Protein AF-0000000073043091 (afdb_homodimer)

Nearest PDB structures (foldseek):
  3mm0-assembly3_I-2  TM=9.260E-01  e=3.223E-11  Gallus gallus
  3mm0-assembly4_N-3  TM=9.251E-01  e=5.157E-11  Gallus gallus
  3mm0-assembly1_C  TM=9.187E-01  e=7.831E-11  Gallus gallus
  2c1s-assembly1_A  TM=8.981E-01  e=7.793E-10  Gallus gallus
  1nqn-assembly1_B-2  TM=8.995E-01  e=5.407E-10  Gallus gallus

Secondary structure (DSSP, 8-state):
-HHHHHHGGG-EEEE-TTS-EEEEEE-TTT-EEEEEEEESS-SSTT----EEEEEEEEEE-SSTTS-EEEEEEEEGGGTEEEEEEEEEEEETTEEEEEEEEEEEPPPSSGGGGGGSEEEEEEEEEEPP-/-TTHHHHGGG-EEEE-TTS-EEEEEE-TTT-EEEEEEEESS-SSTT----EEEEEEEEEE-SSTTS-EEEEEEEEGGGTEEEEEEEEEEEETTEEEEEEEEEEEPPPSSGGGGGGSEEEEEEEEEE---

Foldseek 3Di:
DVLLVPLQVVAAWKAWPQGKIWGWGADSPPQKIKTWIWDCADPDNVPRDIFIWIKIWGWAPPPSQKIKIKIKTDRPPQQKIKIKIWIWDQDPNWIKTKIKMKMAHDDPDPVCRVPGIDIDIIMIGHDDD/DVLLVVLQVVAAWKAWPQGKIWGWGADSPPQKIKTWIWDCADPDNVPRDIFIWIKIWGWAPPPSQKIKIKIKTDRPVQQKIKIKIWIWDQDPNWIKTKIKMKMAHDDPDPVCRVPGIDIDIIMIGHDDD

pLDDT: mean 90.05, std 14.4, range [38.28, 98.94]

InterPro domains:
  IPR005468 Avidin/streptavidin [PF01382] (8-126)
  IPR005468 Avidin/streptavidin [PS51326] (6-129)
  IPR005469 Avidin [PR00709] (10-24)
  IPR005469 Avidin [PR00709] (31-39)
  IPR005469 Avidin [PR00709] (80-90)
  IPR005469 Avidin [PR00709] (97-108)
  IPR005469 Avidin [PR00709] (114-129)
  IPR036896 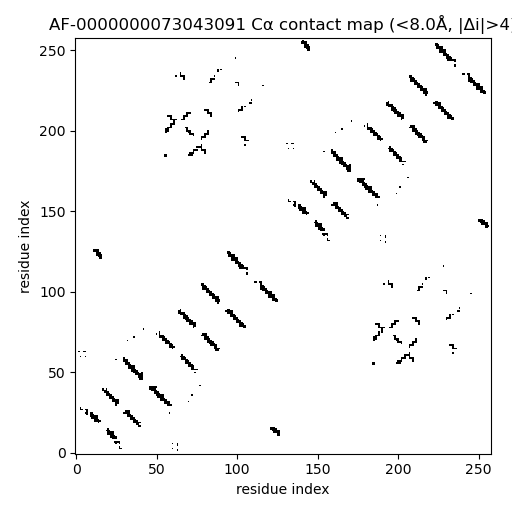Avidin-like superfamily [G3DSA:2.40.128.30] (3-129)
  IPR036896 Avidin-like superfamily [SSF50876] (8-127)
  IPR051764 Avidin/Streptavidin-related [PTHR34399] (8-128)

Radius of gyration: 17.64 Å; Cα contacts (8 Å, |Δi|>4): 718; chains: 2; bounding box: 32×46×49 Å

Organism: Oncorhynchus kisutch (NCBI:txid8019)

Sequence (258 aa):
MAEVTKIAHLSGEWKNELGSIMTLKFEPTNSALSGTYKSLVGEHPHDTKELNEPLVGFYNIKEPQMPTIAFCISWGNIGSCSAFTGQYFNENNQEVIKTTWILRSSEPSLGQDWEGTRVGTDIFLRVAKMAEVTKIAHLSGEWKNELGSIMTLKFEPTNSALSGTYKSLVGEHPHDTKELNEPLVGFYNIKEPQMPTIAFCISWGNIGSCSAFTGQYFNENNQEVIKTTWILRSSEPSLGQDWEGTRVGTDIFLRVAK

Structure (mmCIF, N/CA/C/O backbone):
data_AF-0000000073043091-model_v1
#
loop_
_entity.id
_entity.type
_entity.pdbx_description
1 polymer Avidin-like
#
loop_
_atom_site.group_PDB
_atom_site.id
_atom_site.type_symbol
_atom_site.label_atom_id
_atom_site.label_alt_id
_atom_site.label_comp_id
_atom_site.label_asym_id
_atom_site.label_entity_id
_atom_site.label_seq_id
_atom_site.pdbx_PDB_ins_code
_atom_site.Cartn_x
_atom_site.Cartn_y
_atom_site.Cartn_z
_atom_site.occupancy
_atom_site.B_iso_or_equiv
_atom_site.auth_seq_id
_atom_site.auth_comp_id
_atom_site.auth_asym_id
_atom_site.auth_atom_id
_atom_site.pdbx_PDB_model_num
ATOM 1 N N . MET A 1 1 ? 13.602 22.5 2.961 1 39.34 1 MET A N 1
ATOM 2 C CA . MET A 1 1 ? 14.492 21.953 3.979 1 39.34 1 MET A CA 1
ATOM 3 C C . MET A 1 1 ? 13.805 21.906 5.336 1 39.34 1 MET A C 1
ATOM 5 O O . MET A 1 1 ? 13.867 20.891 6.027 1 39.34 1 MET A O 1
ATOM 9 N N . ALA A 1 2 ? 13.305 23 5.676 1 45.31 2 ALA A N 1
ATOM 10 C CA . ALA A 1 2 ? 12.758 23.219 7.016 1 45.31 2 ALA A CA 1
ATOM 11 C C . ALA A 1 2 ? 11.539 22.328 7.258 1 45.31 2 ALA A C 1
ATOM 13 O O . ALA A 1 2 ? 11.336 21.828 8.367 1 45.31 2 ALA A O 1
ATOM 14 N N . GLU A 1 3 ? 10.656 22.156 6.25 1 47.59 3 GLU A N 1
ATOM 15 C CA . GLU A 1 3 ? 9.336 21.547 6.332 1 47.59 3 GLU A CA 1
ATOM 16 C C . GLU A 1 3 ? 9.438 20.031 6.473 1 47.59 3 GLU A C 1
ATOM 18 O O . GLU A 1 3 ? 8.625 19.406 7.152 1 47.59 3 GLU A O 1
ATOM 23 N N . VAL A 1 4 ? 10.508 19.438 5.789 1 50.06 4 VAL A N 1
ATOM 24 C CA . VAL A 1 4 ? 10.867 18.031 5.941 1 50.06 4 VAL A CA 1
ATOM 25 C C . VAL A 1 4 ? 11.211 17.734 7.402 1 50.06 4 VAL A C 1
ATOM 27 O O . VAL A 1 4 ? 10.953 16.641 7.898 1 50.06 4 VAL A O 1
ATOM 30 N N . THR A 1 5 ? 11.828 18.797 8.039 1 54.66 5 THR A N 1
ATOM 31 C CA . THR A 1 5 ? 12.266 18.672 9.422 1 54.66 5 THR A CA 1
ATOM 32 C C . THR A 1 5 ? 11.086 18.406 10.344 1 54.66 5 THR A C 1
ATOM 34 O O . THR A 1 5 ? 11.195 17.641 11.305 1 54.66 5 THR A O 1
ATOM 37 N N . LYS A 1 6 ? 9.852 18.828 9.828 1 74.62 6 LYS A N 1
ATOM 38 C CA . LYS A 1 6 ? 8.781 18.812 10.812 1 74.62 6 LYS A CA 1
ATOM 39 C C . LYS A 1 6 ? 8.008 17.5 10.766 1 74.62 6 LYS A C 1
ATOM 41 O O . LYS A 1 6 ? 7.477 17.047 11.781 1 74.62 6 LYS A O 1
ATOM 46 N N . ILE A 1 7 ? 8.289 16.625 9.742 1 87 7 ILE A N 1
ATOM 47 C CA . ILE A 1 7 ? 7.473 15.422 9.633 1 87 7 ILE A CA 1
ATOM 48 C C . ILE A 1 7 ? 8 14.352 10.586 1 87 7 ILE A C 1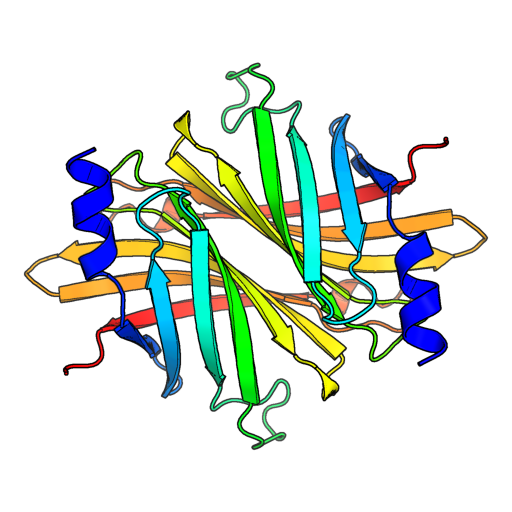
ATOM 50 O O . ILE A 1 7 ? 7.266 13.445 10.984 1 87 7 ILE A O 1
ATOM 54 N N . ALA A 1 8 ? 9.227 14.508 11 1 87.25 8 ALA A N 1
ATOM 55 C CA . ALA A 1 8 ? 9.883 13.516 11.859 1 87.25 8 ALA A CA 1
ATOM 56 C C . ALA A 1 8 ? 9.172 13.406 13.203 1 87.25 8 ALA A C 1
ATOM 58 O O . ALA A 1 8 ? 9.281 12.375 13.883 1 87.25 8 ALA A O 1
ATOM 59 N N . HIS A 1 9 ? 8.453 14.453 13.555 1 89.12 9 HIS A N 1
ATOM 60 C CA . HIS A 1 9 ? 7.742 14.43 14.828 1 89.12 9 HIS A CA 1
ATOM 61 C C . HIS A 1 9 ? 6.621 13.398 14.82 1 89.12 9 HIS A C 1
ATOM 63 O O . HIS A 1 9 ? 6.121 13.008 15.875 1 89.12 9 HIS A O 1
ATOM 69 N N . LEU A 1 10 ? 6.281 12.891 13.672 1 93.88 10 LEU A N 1
ATOM 70 C CA . LEU A 1 10 ? 5.207 11.906 13.57 1 93.88 10 LEU A CA 1
ATOM 71 C C . LEU A 1 10 ? 5.734 10.5 13.828 1 93.88 10 LEU A C 1
ATOM 73 O O . LEU A 1 10 ? 4.953 9.57 14.023 1 93.88 10 LEU A O 1
ATOM 77 N N . SER A 1 11 ? 7.031 10.367 13.859 1 96.69 11 SER A N 1
ATOM 78 C CA . SER A 1 11 ? 7.609 9.07 14.195 1 96.69 11 SER A CA 1
ATOM 79 C C . SER A 1 11 ? 7.223 8.633 15.602 1 96.69 11 SER A C 1
ATOM 81 O O . SER A 1 11 ? 7.035 9.477 16.484 1 96.69 11 SER A O 1
ATOM 83 N N . GLY A 1 12 ? 7.082 7.32 15.766 1 97 12 GLY A N 1
ATOM 84 C CA . GLY A 1 12 ? 6.676 6.77 17.047 1 97 12 GLY A CA 1
ATOM 85 C C . GLY A 1 12 ? 5.598 5.715 16.922 1 97 12 GLY A C 1
ATOM 86 O O . GLY A 1 12 ? 5.398 5.137 15.852 1 97 12 GLY A O 1
ATOM 87 N N . GLU A 1 13 ? 4.977 5.426 18.047 1 97.88 13 GLU A N 1
ATOM 88 C CA . GLU A 1 13 ? 4.004 4.336 18.109 1 97.88 13 GLU A CA 1
ATOM 89 C C . GLU A 1 13 ? 2.58 4.855 17.938 1 97.88 13 GLU A C 1
ATOM 91 O O . GLU A 1 13 ? 2.219 5.879 18.531 1 97.88 13 GLU A O 1
ATOM 96 N N . TRP A 1 14 ? 1.855 4.168 17.188 1 98.12 14 TRP A N 1
ATOM 97 C CA . TRP A 1 14 ? 0.45 4.434 16.906 1 98.12 14 TRP A CA 1
ATOM 98 C C . TRP A 1 14 ? -0.396 3.184 17.109 1 98.12 14 TRP A C 1
ATOM 100 O O . TRP A 1 14 ? -0.059 2.107 16.609 1 98.12 14 TRP A O 1
ATOM 110 N N . LYS A 1 15 ? -1.518 3.309 17.797 1 97.19 15 LYS A N 1
ATOM 111 C CA . LYS A 1 15 ? -2.377 2.18 18.141 1 97.19 15 LYS A CA 1
ATOM 112 C C . LYS A 1 15 ? -3.766 2.34 17.531 1 97.19 15 LYS A C 1
ATOM 114 O O . LYS A 1 15 ? -4.344 3.428 17.562 1 97.19 15 LYS A O 1
ATOM 119 N N . ASN A 1 16 ? -4.258 1.199 16.953 1 96.94 16 ASN A N 1
ATOM 120 C CA . ASN A 1 16 ? -5.602 1.292 16.391 1 96.94 16 ASN A CA 1
ATOM 121 C C . ASN A 1 16 ? -6.641 0.691 17.328 1 96.94 16 ASN A C 1
ATOM 123 O O . ASN A 1 16 ? -6.312 0.268 18.438 1 96.94 16 ASN A O 1
ATOM 127 N N . GLU A 1 17 ? -7.867 0.696 16.969 1 95.44 17 GLU A N 1
ATOM 128 C CA . GLU A 1 17 ? -9.016 0.293 17.766 1 95.44 17 GLU A CA 1
ATOM 129 C C . GLU A 1 17 ? -8.977 -1.202 18.078 1 95.44 17 GLU A C 1
ATOM 131 O O . GLU A 1 17 ? -9.641 -1.67 19 1 95.44 17 GLU A O 1
ATOM 136 N N . LEU A 1 18 ? -8.234 -1.977 17.312 1 92.69 18 LEU A N 1
ATOM 137 C CA . LEU A 1 18 ? -8.141 -3.418 17.516 1 92.69 18 LEU A CA 1
ATOM 138 C C . LEU A 1 18 ? -6.973 -3.768 18.422 1 92.69 18 LEU A C 1
ATOM 140 O O . LEU A 1 18 ? -6.758 -4.941 18.734 1 92.69 18 LEU A O 1
ATOM 144 N N . GLY A 1 19 ? -6.164 -2.742 18.719 1 93.12 19 GLY A N 1
ATOM 145 C CA . GLY A 1 19 ? -5.043 -2.941 19.625 1 93.12 19 GLY A CA 1
ATOM 146 C C . GLY A 1 19 ? -3.729 -3.184 18.906 1 93.12 19 GLY A C 1
ATOM 147 O O . GLY A 1 19 ? -2.693 -3.391 19.547 1 93.12 19 GLY A O 1
ATOM 148 N N . SER A 1 20 ? -3.758 -3.205 17.578 1 95.19 20 SER A N 1
ATOM 149 C CA . SER A 1 20 ? -2.527 -3.318 16.797 1 95.19 20 SER A CA 1
ATOM 150 C C . SER A 1 20 ? -1.672 -2.062 16.938 1 95.19 20 SER A C 1
ATOM 152 O O . SER A 1 20 ? -2.199 -0.955 17.062 1 95.19 20 SER A O 1
ATOM 154 N N . ILE A 1 21 ? -0.353 -2.244 16.938 1 96.31 21 ILE A N 1
ATOM 155 C CA . ILE A 1 21 ? 0.579 -1.135 17.109 1 96.31 21 ILE A CA 1
ATOM 156 C C . ILE A 1 21 ? 1.519 -1.053 15.914 1 96.31 21 ILE A C 1
ATOM 158 O O . ILE A 1 21 ? 2.166 -2.041 15.555 1 96.31 21 ILE A O 1
ATOM 162 N N . MET A 1 22 ? 1.531 0.085 15.305 1 97.38 22 MET A N 1
ATOM 163 C CA . MET A 1 22 ? 2.602 0.322 14.336 1 97.38 22 MET A CA 1
ATOM 164 C C . MET A 1 22 ? 3.621 1.313 14.891 1 97.38 22 MET A C 1
ATOM 166 O O . MET A 1 22 ? 3.252 2.281 15.562 1 97.38 22 MET A O 1
ATOM 170 N N . THR A 1 23 ? 4.824 1.011 14.742 1 98.06 23 THR A N 1
ATOM 171 C CA . THR A 1 23 ? 5.941 1.917 14.992 1 98.06 23 THR A CA 1
ATOM 172 C C . THR A 1 23 ? 6.457 2.506 13.68 1 98.06 23 THR A C 1
ATOM 174 O O . THR A 1 23 ? 6.973 1.779 12.828 1 98.06 23 THR A O 1
ATOM 177 N N . LEU A 1 24 ? 6.336 3.85 13.57 1 98.06 24 LEU A N 1
ATOM 178 C CA . LEU A 1 24 ? 6.68 4.508 12.312 1 98.06 24 LEU A CA 1
ATOM 179 C C . LEU A 1 24 ? 7.965 5.312 12.461 1 98.06 24 LEU A C 1
ATOM 181 O O . LEU A 1 24 ? 8.188 5.957 13.492 1 98.06 24 LEU A O 1
ATOM 185 N N . LYS A 1 25 ? 8.766 5.27 11.461 1 97.75 25 LYS A N 1
ATOM 186 C CA . LYS A 1 25 ? 9.93 6.129 11.273 1 97.75 25 LYS A CA 1
ATOM 187 C C . LYS A 1 25 ? 9.852 6.895 9.961 1 97.75 25 LYS A C 1
ATOM 189 O O . LYS A 1 25 ? 9.859 6.293 8.883 1 97.75 25 LYS A O 1
ATOM 194 N N . PHE A 1 26 ? 9.758 8.22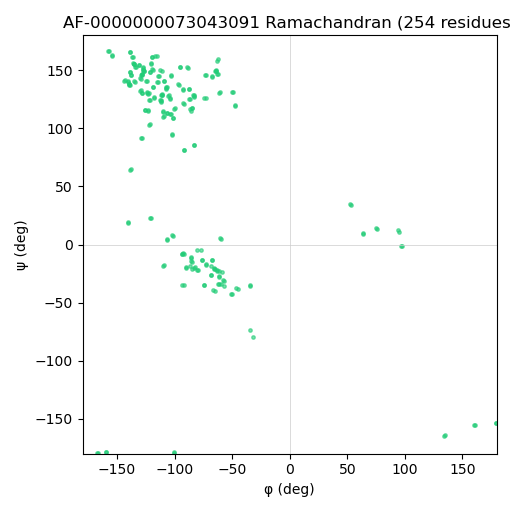7 10.062 1 96.75 26 PHE A N 1
ATOM 195 C CA . PHE A 1 26 ? 9.742 9.117 8.906 1 96.75 26 PHE A CA 1
ATOM 196 C C . PHE A 1 26 ? 11.156 9.586 8.57 1 96.75 26 PHE A C 1
ATOM 198 O O . PHE A 1 26 ? 11.805 10.242 9.391 1 96.75 26 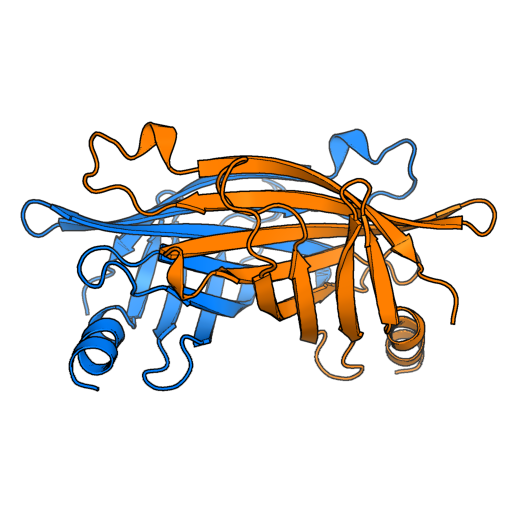PHE A O 1
ATOM 205 N N . GLU A 1 27 ? 11.523 9.242 7.32 1 93.5 27 GLU A N 1
ATOM 206 C CA . GLU A 1 27 ? 12.852 9.695 6.906 1 93.5 27 GLU A CA 1
ATOM 207 C C . GLU A 1 27 ? 12.812 11.141 6.414 1 93.5 27 GLU A C 1
ATOM 209 O O . GLU A 1 27 ? 12.047 11.469 5.508 1 93.5 27 GLU A O 1
ATOM 214 N N . PRO A 1 28 ? 13.633 11.969 6.922 1 87.38 28 PRO A N 1
ATOM 215 C CA . PRO A 1 28 ? 13.531 13.398 6.621 1 87.38 28 PRO A CA 1
ATOM 216 C C . PRO A 1 28 ? 13.977 13.734 5.199 1 87.38 28 PRO A C 1
ATOM 218 O O . PRO A 1 28 ? 13.594 14.781 4.656 1 87.38 28 PRO A O 1
ATOM 221 N N . THR A 1 29 ? 14.719 12.883 4.453 1 85.88 29 THR A N 1
ATOM 222 C CA . THR A 1 29 ? 15.383 13.328 3.232 1 85.88 29 THR A CA 1
ATOM 223 C C . THR A 1 29 ? 14.719 12.719 2.002 1 85.88 29 THR A C 1
ATOM 225 O O . THR A 1 29 ? 14.883 13.227 0.888 1 85.88 29 THR A O 1
ATOM 228 N N . ASN A 1 30 ? 13.938 11.664 2.039 1 88.62 30 ASN A N 1
ATOM 229 C CA . ASN A 1 30 ? 13.5 11.016 0.808 1 88.62 30 ASN A CA 1
ATOM 230 C C . ASN A 1 30 ? 12.039 10.57 0.898 1 88.62 30 ASN A C 1
ATOM 232 O O . ASN A 1 30 ? 11.617 9.68 0.165 1 88.62 30 ASN A O 1
ATOM 236 N N . SER A 1 31 ? 11.211 11.062 1.795 1 93.94 31 SER A N 1
ATOM 237 C CA . SER A 1 31 ? 9.789 10.797 1.976 1 93.94 31 SER A CA 1
ATOM 238 C C . SER A 1 31 ? 9.539 9.336 2.342 1 93.94 31 SER A C 1
ATOM 240 O O . SER A 1 31 ? 8.406 8.859 2.273 1 93.94 31 SER A O 1
ATOM 242 N N . ALA A 1 32 ? 10.617 8.633 2.625 1 97 32 ALA A N 1
ATOM 243 C CA . ALA A 1 32 ? 10.484 7.211 2.949 1 97 32 ALA A CA 1
ATOM 244 C C . ALA A 1 32 ? 9.883 7.02 4.34 1 97 32 ALA A C 1
ATOM 246 O O . ALA A 1 32 ? 10.102 7.848 5.234 1 97 32 ALA A O 1
ATOM 247 N N . LEU A 1 33 ? 9.133 6 4.43 1 98 33 LEU A N 1
ATOM 248 C CA . LEU A 1 33 ? 8.516 5.555 5.676 1 98 33 LEU A CA 1
ATOM 249 C C . LEU A 1 33 ? 8.891 4.105 5.977 1 98 33 LEU A C 1
ATOM 251 O O . LEU A 1 33 ? 8.852 3.252 5.086 1 98 33 LEU A O 1
ATOM 255 N N . SER A 1 34 ? 9.328 3.826 7.172 1 98.25 34 SER A N 1
ATOM 256 C CA . SER A 1 34 ? 9.641 2.469 7.602 1 98.25 34 SER A CA 1
ATOM 257 C C . SER A 1 34 ? 9.164 2.219 9.031 1 98.25 34 SER A C 1
ATOM 259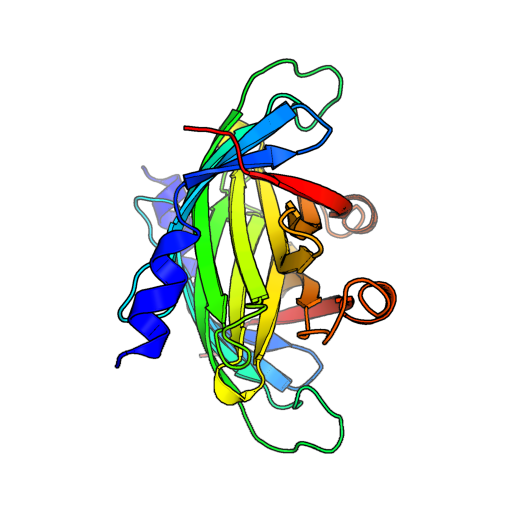 O O . SER A 1 34 ? 8.734 3.148 9.719 1 98.25 34 SER A O 1
ATOM 261 N N . GLY A 1 35 ? 9.133 0.912 9.43 1 98.44 35 GLY A N 1
ATOM 262 C CA . GLY A 1 35 ? 8.758 0.562 10.789 1 98.44 35 GLY A CA 1
ATOM 263 C C . GLY A 1 35 ? 8.312 -0.879 10.938 1 98.44 35 GLY A C 1
ATOM 264 O O . GLY A 1 35 ? 8.789 -1.759 10.219 1 98.44 35 GLY A O 1
ATOM 265 N N . THR A 1 36 ? 7.496 -1.06 11.984 1 98.19 36 THR A N 1
ATOM 266 C CA . THR A 1 36 ? 6.957 -2.387 12.266 1 98.19 36 THR A CA 1
ATOM 267 C C . THR A 1 36 ? 5.461 -2.311 12.555 1 98.19 36 THR A C 1
ATOM 269 O O . THR A 1 36 ? 4.949 -1.26 12.945 1 98.19 36 THR A O 1
ATOM 272 N N . TYR A 1 37 ? 4.836 -3.352 12.281 1 97.31 37 TYR A N 1
ATOM 273 C CA . TYR A 1 37 ? 3.418 -3.518 12.578 1 97.31 37 TYR A CA 1
ATOM 274 C C . TYR A 1 37 ? 3.176 -4.77 13.406 1 97.31 37 TYR A C 1
ATOM 276 O O . TYR A 1 37 ? 3.43 -5.887 12.953 1 97.31 37 TYR A O 1
ATOM 284 N N . LYS A 1 38 ? 2.721 -4.57 14.586 1 95.12 38 LYS A N 1
ATOM 285 C CA . LYS A 1 38 ? 2.312 -5.656 15.469 1 95.12 38 LYS A CA 1
ATOM 286 C C . LYS A 1 38 ? 0.793 -5.809 15.484 1 95.12 38 LYS A C 1
ATOM 288 O O . LYS A 1 38 ? 0.082 -4.945 16 1 95.12 38 LYS A O 1
ATOM 293 N N . SER A 1 39 ? 0.34 -6.891 14.875 1 92.12 39 SER A N 1
ATOM 294 C CA . SER A 1 39 ? -1.095 -7.152 14.828 1 92.12 39 SER A CA 1
ATOM 295 C C . SER A 1 39 ? -1.538 -8.031 15.984 1 92.12 39 SER A C 1
ATOM 297 O O . SER A 1 39 ? -0.879 -9.023 16.312 1 92.12 39 SER A O 1
ATOM 299 N N . LEU A 1 40 ? -2.588 -7.664 16.641 1 82.44 40 LEU A N 1
ATOM 300 C CA . LEU A 1 40 ? -3.189 -8.508 17.672 1 82.44 40 LEU A CA 1
ATOM 301 C C . LEU A 1 40 ? -4.242 -9.43 17.062 1 82.44 40 LEU A C 1
ATOM 303 O O . LEU A 1 40 ? -4.707 -10.359 17.719 1 82.44 40 LEU A O 1
ATOM 307 N N . VAL A 1 41 ? -4.723 -9.07 15.875 1 67.19 41 VAL A N 1
ATOM 308 C CA . VAL A 1 41 ? -5.754 -9.898 15.258 1 67.19 41 VAL A CA 1
ATOM 309 C C . VAL A 1 41 ? -5.156 -10.68 14.094 1 67.19 41 VAL A C 1
ATOM 311 O O . VAL A 1 41 ? -4.293 -10.172 13.367 1 67.19 41 VAL A O 1
ATOM 314 N N . GLY A 1 42 ? -5.07 -11.961 14.203 1 58.78 42 GLY A N 1
ATOM 315 C CA . GLY A 1 42 ? -4.613 -12.789 13.094 1 58.78 42 GLY A CA 1
ATOM 316 C C . GLY A 1 42 ? -5.523 -12.719 11.883 1 58.78 42 GLY A C 1
ATOM 317 O O . GLY A 1 42 ? -6.57 -12.062 11.922 1 58.78 42 GLY A O 1
ATOM 318 N N . GLU A 1 43 ? -5.039 -13.062 10.57 1 54.19 43 GLU A N 1
ATOM 319 C CA . GLU A 1 43 ? -5.848 -13.086 9.359 1 54.19 43 GLU A CA 1
ATOM 320 C C . GLU A 1 43 ? -7.188 -13.781 9.594 1 54.19 43 GLU A C 1
ATOM 322 O O . GLU A 1 43 ? -8.195 -13.406 9 1 54.19 43 GLU A O 1
ATOM 327 N N . HIS A 1 44 ? -7.125 -14.82 10.375 1 52.78 44 HIS A N 1
ATOM 328 C CA . HIS A 1 44 ? -8.344 -15.516 10.773 1 52.78 44 HIS A CA 1
ATOM 329 C C . HIS A 1 44 ? -8.633 -15.328 12.258 1 52.78 44 HIS A C 1
ATOM 331 O O . HIS A 1 44 ? -7.707 -15.234 13.07 1 52.78 44 HIS A O 1
ATOM 337 N N . PRO A 1 45 ? -9.883 -14.906 12.469 1 50.44 45 PRO A N 1
ATOM 338 C CA . PRO A 1 45 ? -10.305 -14.711 13.859 1 50.44 45 PRO A CA 1
ATOM 339 C C . PRO A 1 45 ? -9.672 -15.727 14.812 1 50.44 45 PRO A C 1
ATOM 341 O O . PRO A 1 45 ? -9.469 -15.422 15.992 1 50.44 45 PRO A O 1
ATOM 344 N N . HIS A 1 46 ? -9.531 -16.844 14.32 1 49.75 46 HIS A N 1
ATOM 345 C CA . HIS A 1 46 ? -9.094 -17.875 15.25 1 49.75 46 HIS A CA 1
ATOM 346 C C . HIS A 1 46 ? -7.578 -17.906 15.375 1 49.75 46 HIS A C 1
ATOM 348 O O . HIS A 1 46 ? -7.027 -18.609 16.219 1 49.75 46 HIS A O 1
ATOM 354 N N . ASP A 1 47 ? -6.953 -17.344 14.445 1 51.62 47 ASP A N 1
ATOM 355 C CA . ASP A 1 47 ? -5.496 -17.391 14.516 1 51.62 47 ASP A CA 1
ATOM 356 C C . ASP A 1 47 ? -4.953 -16.281 15.414 1 51.62 47 ASP A C 1
ATOM 358 O O . ASP A 1 47 ? -5.195 -15.102 15.156 1 51.62 47 ASP A O 1
ATOM 362 N N . THR A 1 48 ? -4.875 -16.516 16.766 1 52.12 48 THR A N 1
ATOM 363 C CA . THR A 1 48 ? -4.398 -15.695 17.875 1 52.12 48 THR A CA 1
ATOM 364 C C . THR A 1 48 ? -2.932 -15.32 17.688 1 52.12 48 THR A C 1
ATOM 366 O O . THR A 1 48 ? -2.277 -14.844 18.609 1 52.12 48 THR A O 1
ATOM 369 N N . LYS A 1 49 ? -2.389 -15.695 16.562 1 59.69 49 LYS A N 1
ATOM 370 C CA . LYS A 1 49 ? -0.952 -15.461 16.672 1 59.69 49 LYS A CA 1
ATOM 371 C C . LYS A 1 49 ? -0.598 -14.023 16.312 1 59.69 49 LYS A C 1
ATOM 373 O O . LYS A 1 49 ? -1.054 -13.508 15.289 1 59.69 49 LYS A O 1
ATOM 378 N N . GLU A 1 50 ? -0.077 -13.359 17.281 1 70.44 50 GLU A N 1
ATOM 379 C CA . GLU A 1 50 ? 0.559 -12.055 17.125 1 70.44 50 GLU A CA 1
ATOM 380 C C . GLU A 1 50 ? 1.534 -12.055 15.945 1 70.44 50 GLU A C 1
ATOM 382 O O . GLU A 1 50 ? 2.324 -12.984 15.789 1 70.44 50 GLU A O 1
ATOM 387 N N . LEU A 1 51 ? 1.199 -11.188 15.047 1 87.69 51 LEU A N 1
ATOM 388 C CA . LEU A 1 51 ? 2.129 -11.008 13.938 1 87.69 51 LEU A CA 1
ATOM 389 C C . LEU A 1 51 ? 2.902 -9.703 14.078 1 87.69 51 LEU A C 1
ATOM 391 O O . LEU A 1 51 ? 2.336 -8.68 14.477 1 87.69 51 LEU A O 1
ATOM 395 N N . ASN A 1 52 ? 4.211 -9.773 13.984 1 93.94 52 ASN A N 1
ATOM 396 C CA . ASN A 1 52 ? 5.102 -8.617 13.977 1 93.94 52 ASN A CA 1
ATOM 397 C C . ASN A 1 52 ? 5.957 -8.57 12.719 1 93.94 52 ASN A C 1
ATOM 399 O O . ASN A 1 52 ? 6.863 -9.383 12.547 1 93.94 52 ASN A O 1
ATOM 403 N N . GLU A 1 53 ? 5.594 -7.723 11.797 1 96.69 53 GLU A N 1
ATOM 404 C CA . GLU A 1 53 ? 6.246 -7.676 10.492 1 96.69 53 GLU A CA 1
ATOM 405 C C . GLU A 1 53 ? 6.738 -6.266 10.172 1 96.69 53 GLU A C 1
ATOM 407 O O . GLU A 1 53 ? 6.191 -5.281 10.672 1 96.69 53 GLU A O 1
ATOM 412 N N . PRO A 1 54 ? 7.836 -6.156 9.398 1 97.62 54 PRO A N 1
ATOM 413 C CA . PRO A 1 54 ? 8.242 -4.824 8.945 1 97.62 54 PRO A CA 1
ATOM 414 C C . PRO A 1 54 ? 7.215 -4.176 8.023 1 97.62 54 PRO A C 1
ATOM 416 O O . PRO A 1 54 ? 6.441 -4.875 7.367 1 97.62 54 PRO A O 1
ATOM 419 N N . LEU A 1 55 ? 7.145 -2.842 8.07 1 98.5 55 LEU A N 1
ATOM 420 C CA . LEU A 1 55 ? 6.387 -2.084 7.078 1 98.5 55 LEU A CA 1
ATOM 421 C C . LEU A 1 55 ? 7.289 -1.095 6.344 1 98.5 55 LEU A C 1
ATOM 423 O O . LEU A 1 55 ? 8.305 -0.65 6.891 1 98.5 55 LEU A O 1
ATOM 427 N N . VAL A 1 56 ? 7.004 -0.796 5.07 1 98.75 56 VAL A N 1
ATOM 428 C CA . VAL A 1 56 ? 7.734 0.17 4.258 1 98.75 56 VAL A CA 1
ATOM 429 C C . VAL A 1 56 ? 6.754 0.993 3.426 1 98.75 56 VAL A C 1
ATOM 431 O O . VAL A 1 56 ? 5.676 0.513 3.072 1 98.75 56 VAL A O 1
ATOM 434 N N . GLY A 1 57 ? 7.129 2.223 3.182 1 98.75 57 GLY A N 1
ATOM 435 C CA . GLY A 1 57 ? 6.27 3.043 2.344 1 98.75 57 GLY A CA 1
ATOM 436 C C . GLY A 1 57 ? 6.793 4.453 2.15 1 98.75 57 GLY A C 1
ATOM 437 O O . GLY A 1 57 ? 8.008 4.668 2.09 1 98.75 57 GLY A O 1
ATOM 438 N N . PHE A 1 58 ? 5.809 5.316 1.899 1 98.69 58 PHE A N 1
ATOM 439 C CA . PHE A 1 58 ? 6.105 6.719 1.632 1 98.69 58 PHE A CA 1
ATOM 440 C C . PHE A 1 58 ? 5.141 7.629 2.383 1 98.69 58 PHE A C 1
ATOM 442 O O . PHE A 1 58 ? 4.051 7.203 2.771 1 98.69 58 PHE A O 1
ATOM 449 N N . TYR A 1 59 ? 5.617 8.836 2.609 1 97.88 59 TYR A N 1
ATOM 450 C CA . TYR A 1 59 ? 4.734 9.93 3.012 1 97.88 59 TYR A CA 1
ATOM 451 C C . TYR A 1 59 ? 4.785 11.07 2.002 1 97.88 59 TYR A C 1
ATOM 453 O O . TYR A 1 59 ? 5.656 11.102 1.133 1 97.88 59 TYR A O 1
ATOM 461 N N . ASN A 1 60 ? 3.787 11.898 2.055 1 96.88 60 ASN A N 1
ATOM 462 C CA . ASN A 1 60 ? 3.676 13.078 1.201 1 96.88 60 ASN A CA 1
ATOM 463 C C . ASN A 1 60 ? 3.408 14.344 2.018 1 96.88 60 ASN A C 1
ATOM 465 O O . ASN A 1 60 ? 2.5 14.367 2.852 1 96.88 60 ASN A O 1
ATOM 469 N N . ILE A 1 61 ? 4.227 15.438 1.741 1 95.31 61 ILE A N 1
ATOM 470 C CA . ILE A 1 61 ? 4.137 16.609 2.594 1 95.31 61 ILE A CA 1
ATOM 471 C C . ILE A 1 61 ? 3.756 17.828 1.751 1 95.31 61 ILE A C 1
ATOM 473 O O . ILE A 1 61 ? 4.129 18.953 2.076 1 95.31 61 ILE A O 1
ATOM 477 N N . LYS A 1 62 ? 3.131 17.578 0.608 1 93.62 62 LYS A N 1
ATOM 478 C CA . LYS A 1 62 ? 2.59 18.734 -0.099 1 93.62 62 LYS A CA 1
ATOM 479 C C . LYS A 1 62 ? 1.744 19.594 0.831 1 93.62 62 LYS A C 1
ATOM 481 O O . LYS A 1 62 ? 1.763 20.828 0.73 1 93.62 62 LYS A O 1
ATOM 486 N N . GLU A 1 63 ? 0.909 18.953 1.67 1 93.25 63 GLU A N 1
ATOM 487 C CA . GLU A 1 63 ? 0.265 19.578 2.818 1 93.25 63 GLU A CA 1
ATOM 488 C C . GLU A 1 63 ? 0.963 19.203 4.121 1 93.25 63 GLU A C 1
ATOM 490 O O . GLU A 1 63 ? 0.598 18.219 4.762 1 93.25 63 GLU A O 1
ATOM 495 N N . PRO A 1 64 ? 1.861 19.984 4.598 1 91.81 64 PRO A N 1
ATOM 496 C CA . PRO A 1 64 ? 2.762 19.578 5.684 1 91.81 64 PRO A CA 1
ATOM 497 C C . PRO A 1 64 ? 2.039 19.406 7.016 1 91.81 64 PRO A C 1
ATOM 499 O O . PRO A 1 64 ? 2.492 18.656 7.875 1 91.81 64 PRO A O 1
ATOM 502 N N . GLN A 1 65 ? 0.919 20.125 7.184 1 92 65 GLN A N 1
ATOM 503 C CA . GLN A 1 65 ? 0.203 20.031 8.453 1 92 65 GLN A CA 1
ATOM 504 C C . GLN A 1 65 ? -0.655 18.766 8.508 1 92 65 GLN A C 1
ATOM 506 O O . GLN A 1 65 ? -1.086 18.359 9.586 1 92 65 GLN A O 1
ATOM 511 N N . MET A 1 66 ? -0.986 18.234 7.34 1 94.94 66 MET A N 1
ATOM 512 C CA . MET A 1 66 ? -1.822 17.031 7.238 1 94.94 66 MET A CA 1
ATOM 513 C C . MET A 1 66 ? -1.288 16.094 6.172 1 94.94 66 MET A C 1
ATOM 515 O O . MET A 1 66 ? -1.958 15.836 5.168 1 94.94 66 MET A O 1
ATOM 519 N N . PRO A 1 67 ? -0.079 15.578 6.418 1 96.56 67 PRO A N 1
ATOM 520 C CA . PRO A 1 67 ? 0.55 14.719 5.41 1 96.56 67 PRO A CA 1
ATOM 521 C C . PRO A 1 67 ? -0.228 13.43 5.164 1 96.56 67 PRO A C 1
ATOM 523 O O . PRO A 1 67 ? -0.934 12.953 6.055 1 96.56 67 PRO A O 1
ATOM 526 N N . THR A 1 68 ? -0.157 12.922 3.941 1 98.06 68 THR A N 1
ATOM 527 C CA . THR A 1 68 ? -0.665 11.594 3.613 1 98.06 68 THR A CA 1
ATOM 528 C C . THR A 1 68 ? 0.453 10.555 3.676 1 98.06 68 THR A C 1
ATOM 530 O O . THR A 1 68 ? 1.629 10.891 3.523 1 98.06 68 THR A O 1
ATOM 533 N N . ILE A 1 69 ? 0.059 9.32 3.949 1 98.69 69 ILE A N 1
ATOM 534 C CA . ILE A 1 69 ? 1.028 8.234 4.035 1 98.69 69 ILE A CA 1
ATOM 535 C C . ILE A 1 69 ? 0.504 7.012 3.279 1 98.69 69 ILE A C 1
ATOM 537 O O . ILE A 1 69 ? -0.706 6.867 3.086 1 98.69 69 ILE A O 1
ATOM 541 N N . ALA A 1 70 ? 1.355 6.191 2.842 1 98.94 70 ALA A N 1
ATOM 542 C CA . ALA A 1 70 ? 1.091 4.848 2.34 1 98.94 70 ALA A CA 1
ATOM 543 C C . ALA A 1 70 ? 2.172 3.871 2.793 1 98.94 70 ALA A C 1
ATOM 545 O O . ALA A 1 70 ? 3.357 4.211 2.805 1 98.94 70 ALA A O 1
ATOM 546 N N . PHE A 1 71 ? 1.742 2.662 3.146 1 98.88 71 PHE A N 1
ATOM 547 C CA . PHE A 1 71 ? 2.725 1.646 3.502 1 98.88 71 PHE A CA 1
ATOM 548 C C . PHE A 1 71 ? 2.166 0.248 3.266 1 98.88 71 PHE A C 1
ATOM 550 O O . PHE A 1 71 ? 0.958 0.077 3.1 1 98.88 71 PHE A O 1
ATOM 557 N N . CYS A 1 72 ? 3.004 -0.711 3.195 1 98.62 72 CYS A N 1
ATOM 558 C CA . CYS A 1 72 ? 2.57 -2.086 2.967 1 98.62 72 CYS A CA 1
ATOM 559 C C . CYS A 1 72 ? 3.314 -3.053 3.879 1 98.62 72 CYS A C 1
ATOM 561 O O . CYS A 1 72 ? 4.332 -2.693 4.473 1 98.62 72 CYS A O 1
ATOM 563 N N . ILE A 1 73 ? 2.812 -4.164 4.039 1 98.06 73 ILE A N 1
ATOM 564 C CA . ILE A 1 73 ? 3.252 -5.242 4.918 1 98.06 73 ILE A CA 1
ATOM 565 C C . ILE A 1 73 ? 3.113 -6.582 4.195 1 98.06 73 ILE A C 1
ATOM 567 O O . ILE A 1 73 ? 2.125 -6.82 3.496 1 98.06 73 ILE A O 1
ATOM 571 N N . SER A 1 74 ? 4.125 -7.461 4.336 1 97.31 74 SER A N 1
ATOM 572 C CA . SER A 1 74 ? 3.986 -8.867 3.986 1 97.31 74 SER A CA 1
ATOM 573 C C . SER A 1 74 ? 3.834 -9.734 5.234 1 97.31 74 SER A C 1
ATOM 575 O O . SER A 1 74 ? 4.66 -9.664 6.148 1 97.31 74 SER A O 1
ATOM 577 N N . TRP A 1 75 ? 2.742 -10.492 5.172 1 94.94 75 TRP A N 1
ATOM 578 C CA . TRP A 1 75 ? 2.506 -11.398 6.293 1 94.94 75 TRP A CA 1
ATOM 579 C C . TRP A 1 75 ? 3.127 -12.766 6.027 1 94.94 75 TRP A C 1
ATOM 581 O O . TRP A 1 75 ? 2.469 -13.664 5.488 1 94.94 75 TRP A O 1
ATOM 591 N N . GLY A 1 76 ? 4.383 -12.914 6.246 1 84.94 76 GLY A N 1
ATOM 592 C CA . GLY A 1 76 ? 5.281 -14.008 5.914 1 84.94 76 GLY A CA 1
ATOM 593 C C . GLY A 1 76 ? 4.598 -15.359 5.918 1 84.94 76 GLY A C 1
ATOM 594 O O . GLY A 1 76 ? 4.031 -15.781 4.906 1 84.94 76 GLY A O 1
ATOM 595 N N . ASN A 1 77 ? 4.371 -15.977 6.914 1 86.25 77 ASN A N 1
ATOM 596 C CA . ASN A 1 77 ? 3.934 -17.375 6.973 1 86.25 77 ASN A CA 1
ATOM 597 C C . ASN A 1 77 ? 2.451 -17.5 6.637 1 86.25 77 ASN A C 1
ATOM 599 O O . ASN A 1 77 ? 1.956 -18.609 6.426 1 86.25 77 ASN A O 1
ATOM 603 N N . ILE A 1 78 ? 1.791 -16.406 6.457 1 88.94 78 ILE A N 1
ATOM 604 C CA . ILE A 1 78 ? 0.362 -16.422 6.168 1 88.94 78 ILE A CA 1
ATOM 605 C C . ILE A 1 78 ? 0.145 -16.438 4.656 1 88.94 78 ILE A C 1
ATOM 607 O O . ILE A 1 78 ? -0.838 -16.984 4.164 1 88.94 78 ILE A O 1
ATOM 611 N N . GLY A 1 79 ? 1.014 -15.758 3.926 1 93.06 79 GLY A N 1
ATOM 612 C CA . GLY A 1 79 ? 0.91 -15.773 2.475 1 93.06 79 GLY A CA 1
ATOM 613 C C . GLY A 1 79 ? 0.127 -14.602 1.921 1 93.06 79 GLY A C 1
ATOM 614 O O . GLY A 1 79 ? -0.265 -14.602 0.752 1 93.06 79 GLY A O 1
ATOM 615 N N . SER A 1 80 ? -0.161 -13.617 2.777 1 96.38 80 SER A N 1
ATOM 616 C CA . SER A 1 80 ? -0.93 -12.438 2.381 1 96.38 80 SER A CA 1
ATOM 617 C C . SER A 1 80 ? -0.091 -11.172 2.479 1 96.38 80 SER A C 1
ATOM 619 O O . SER A 1 80 ? 0.986 -11.18 3.078 1 96.38 80 SER A O 1
ATOM 621 N N . CYS A 1 81 ? -0.556 -10.148 1.821 1 97.81 81 CYS A N 1
ATOM 622 C CA . CYS A 1 81 ? 0.011 -8.805 1.918 1 97.81 81 CYS A CA 1
ATOM 623 C C . CYS A 1 81 ? -1.07 -7.777 2.227 1 97.81 81 CYS A C 1
ATOM 625 O O . CYS A 1 81 ? -2.215 -7.922 1.79 1 97.81 81 CYS A O 1
ATOM 627 N N . SER A 1 82 ? -0.697 -6.746 2.975 1 98.12 82 SER A N 1
ATOM 628 C CA . SER A 1 82 ? -1.568 -5.598 3.211 1 98.12 82 SER A CA 1
ATOM 629 C C . SER A 1 82 ? -0.938 -4.309 2.693 1 98.12 82 SER A C 1
ATOM 631 O O . SER A 1 82 ? 0.288 -4.18 2.666 1 98.12 82 SER A O 1
ATOM 633 N N . ALA A 1 83 ? -1.779 -3.432 2.324 1 98.88 83 ALA A N 1
ATOM 634 C CA . ALA A 1 83 ? -1.391 -2.068 1.974 1 98.88 83 ALA A CA 1
ATOM 635 C C . ALA A 1 83 ? -2.34 -1.05 2.598 1 98.88 83 ALA A C 1
ATOM 637 O O . ALA A 1 83 ? -3.551 -1.275 2.656 1 98.88 83 ALA A O 1
ATOM 638 N N . PHE A 1 84 ? -1.776 0.052 3.066 1 98.88 84 PHE A N 1
ATOM 639 C CA . PHE A 1 84 ? -2.51 1.114 3.744 1 98.88 84 PHE A CA 1
ATOM 640 C C . PHE A 1 84 ? -2.277 2.455 3.057 1 98.88 84 PHE A C 1
ATOM 642 O O . PHE A 1 84 ? -1.164 2.75 2.617 1 98.88 84 PHE A O 1
ATOM 649 N N . THR A 1 85 ? -3.293 3.211 2.969 1 98.94 85 THR A N 1
ATOM 650 C CA . THR A 1 85 ? -3.131 4.656 2.846 1 98.94 85 THR A CA 1
ATOM 651 C C . THR A 1 85 ? -3.818 5.379 4 1 98.94 85 THR A C 1
ATOM 653 O O . THR A 1 85 ? -4.711 4.82 4.645 1 98.94 85 THR A O 1
ATOM 656 N N . GLY A 1 86 ? -3.33 6.59 4.254 1 98.69 86 GLY A N 1
ATOM 657 C CA . GLY A 1 86 ? -3.949 7.363 5.316 1 98.69 86 GLY A CA 1
ATOM 658 C C . GLY A 1 86 ? -3.525 8.82 5.316 1 98.69 86 GLY A C 1
ATOM 659 O O . GLY A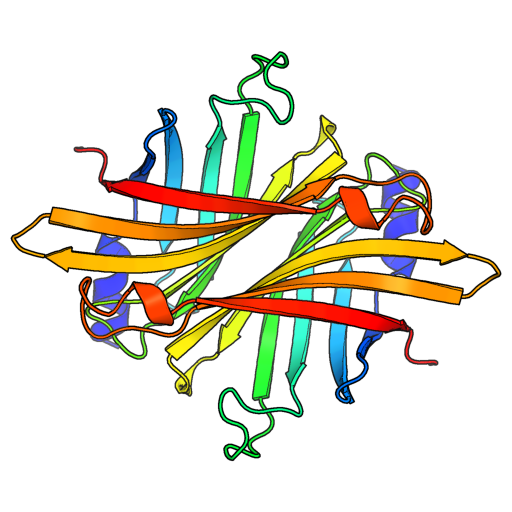 1 86 ? -2.748 9.25 4.461 1 98.69 86 GLY A O 1
ATOM 660 N N . GLN A 1 87 ? -4.098 9.484 6.301 1 98.56 87 GLN A N 1
ATOM 661 C CA . GLN A 1 87 ? -3.809 10.898 6.492 1 98.56 87 GLN A CA 1
ATOM 662 C C . GLN A 1 87 ? -3.76 11.25 7.977 1 98.56 87 GLN A C 1
ATOM 664 O O . GLN A 1 87 ? -4.578 10.773 8.758 1 98.56 87 GLN A O 1
ATOM 669 N N . TYR A 1 88 ? -2.785 12.133 8.25 1 97.75 88 TYR A N 1
ATOM 670 C CA . TYR A 1 88 ? -2.631 12.664 9.602 1 97.75 88 TYR A CA 1
ATOM 671 C C . TYR A 1 88 ? -3.494 13.906 9.805 1 97.75 88 TYR A C 1
ATOM 673 O O . TYR A 1 88 ? -3.523 14.789 8.945 1 97.75 88 TYR A O 1
ATOM 681 N N . PHE A 1 89 ? -4.188 13.914 10.93 1 97.06 89 PHE A N 1
ATOM 682 C CA . PHE A 1 89 ? -4.91 15.094 11.391 1 97.06 89 PHE A CA 1
ATOM 683 C C . PHE A 1 89 ? -4.547 15.422 12.828 1 97.06 89 PHE A C 1
ATOM 685 O O . PHE A 1 89 ? -4.199 14.531 13.609 1 97.06 89 PHE A O 1
ATOM 692 N N . ASN A 1 90 ? -4.531 16.672 13.102 1 94.81 90 ASN A N 1
ATOM 693 C CA . ASN A 1 90 ? -4.457 17.172 14.469 1 94.81 90 ASN A CA 1
ATOM 694 C C . ASN A 1 90 ? -5.543 18.203 14.75 1 94.81 90 ASN A C 1
ATOM 696 O O . ASN A 1 90 ? -5.391 19.375 14.406 1 94.81 90 ASN A O 1
ATOM 700 N N . GLU A 1 91 ? -6.629 17.641 15.242 1 87.12 91 GLU A N 1
ATOM 701 C CA . GLU A 1 91 ? -7.723 18.547 15.602 1 87.12 91 GLU A CA 1
ATOM 702 C C . GLU A 1 91 ? -7.922 18.609 17.109 1 87.12 91 GLU A C 1
ATOM 704 O O . GLU A 1 91 ? -8.109 17.562 17.75 1 87.12 91 GLU A O 1
ATOM 709 N N . ASN A 1 92 ? -7.961 19.812 17.656 1 89.94 92 ASN A N 1
ATOM 710 C CA . ASN A 1 92 ? -8.109 20.031 19.094 1 89.94 92 ASN A CA 1
ATOM 711 C C . ASN A 1 92 ? -7.066 19.266 19.891 1 89.94 92 ASN A C 1
ATOM 713 O O . ASN A 1 92 ? -7.402 18.594 20.875 1 89.94 92 ASN A O 1
ATOM 717 N N . ASN A 1 93 ? -5.824 19.109 19.359 1 89.56 93 ASN A N 1
ATOM 718 C CA . ASN A 1 93 ? -4.672 18.5 20.016 1 89.56 93 ASN A CA 1
ATOM 719 C C . ASN A 1 93 ? -4.789 16.984 20.062 1 89.56 93 ASN A C 1
ATOM 721 O O . ASN A 1 93 ? -4.184 16.344 20.922 1 89.56 93 ASN A O 1
ATOM 725 N N . GLN A 1 94 ? -5.68 16.516 19.328 1 92.25 94 GLN A N 1
ATOM 726 C CA . GLN A 1 94 ? -5.754 15.062 19.156 1 92.25 94 GLN A CA 1
ATOM 727 C C . GLN A 1 94 ? -5.191 14.633 17.812 1 92.25 94 GLN A C 1
ATOM 729 O O . GLN A 1 94 ? -5.762 14.953 16.766 1 92.25 94 GLN A O 1
ATOM 734 N N . GLU A 1 95 ? -4.051 13.93 17.938 1 95.5 95 GLU A N 1
ATOM 735 C CA . GLU A 1 95 ? -3.398 13.43 16.734 1 95.5 95 GLU A CA 1
ATOM 736 C C . GLU A 1 95 ? -4.012 12.109 16.281 1 95.5 95 GLU A C 1
ATOM 738 O O . GLU A 1 95 ? -4.129 11.172 17.062 1 95.5 95 GLU A O 1
ATOM 743 N N . VAL A 1 96 ? -4.383 12.055 15.023 1 97.31 96 VAL A N 1
ATOM 744 C CA . VAL A 1 96 ? -5.004 10.852 14.484 1 97.31 96 VAL A CA 1
ATOM 745 C C . VAL A 1 96 ? -4.473 10.578 13.078 1 97.31 96 VAL A C 1
ATOM 747 O O . VAL A 1 96 ? -4.195 11.508 12.32 1 97.31 96 VAL A O 1
ATOM 750 N N . ILE A 1 97 ? -4.211 9.352 12.828 1 98 97 ILE A N 1
ATOM 751 C CA . ILE A 1 97 ? -4.004 8.898 11.461 1 98 97 ILE A CA 1
ATOM 752 C C . ILE A 1 97 ? -5.176 8.023 11.016 1 98 97 ILE A C 1
ATOM 754 O O . ILE A 1 97 ? -5.367 6.922 11.539 1 98 97 ILE A O 1
ATOM 758 N N . LYS A 1 98 ? -5.977 8.531 10.117 1 98.5 98 LYS A N 1
ATOM 759 C CA . LYS A 1 98 ? -7.066 7.758 9.531 1 98.5 98 LYS A CA 1
ATOM 760 C C . LYS A 1 98 ? -6.586 6.953 8.328 1 98.5 98 LYS A C 1
ATOM 762 O O . LYS A 1 98 ? -6.012 7.516 7.391 1 98.5 98 LYS A O 1
ATOM 767 N N . THR A 1 99 ? -6.832 5.645 8.383 1 98.62 99 THR A N 1
ATOM 768 C CA . THR A 1 99 ? -6.289 4.82 7.309 1 98.62 99 THR A CA 1
ATOM 769 C C . THR A 1 99 ? -7.387 3.957 6.684 1 98.62 99 THR A C 1
ATOM 771 O O . THR A 1 99 ? -8.398 3.668 7.328 1 98.62 99 THR A O 1
ATOM 774 N N . THR A 1 100 ? -7.234 3.629 5.445 1 98.75 100 THR A N 1
ATOM 775 C CA . THR A 1 100 ? -7.891 2.553 4.711 1 98.75 100 THR A CA 1
ATOM 776 C C . THR A 1 100 ? -6.879 1.491 4.285 1 98.75 100 THR A C 1
ATOM 778 O O . THR A 1 100 ? -5.762 1.818 3.883 1 98.75 100 THR A O 1
ATOM 781 N N . TRP A 1 101 ? -7.32 0.215 4.402 1 98.56 101 TRP A N 1
ATOM 782 C CA . TRP A 1 101 ? -6.383 -0.843 4.039 1 98.56 101 TRP A CA 1
ATOM 783 C C . TRP A 1 101 ? -7.039 -1.851 3.102 1 98.56 101 TRP A C 1
ATOM 785 O O . TRP A 1 101 ? -8.266 -1.964 3.062 1 98.56 101 TRP A O 1
ATOM 795 N N . ILE A 1 102 ? -6.188 -2.5 2.322 1 98.69 102 ILE A N 1
ATOM 796 C CA . ILE A 1 102 ? -6.527 -3.662 1.509 1 98.69 102 ILE A CA 1
ATOM 797 C C . ILE A 1 102 ? -5.629 -4.836 1.889 1 98.69 102 ILE A C 1
ATOM 799 O O . ILE A 1 102 ? -4.418 -4.672 2.059 1 98.69 102 ILE A O 1
ATOM 803 N N . LEU A 1 103 ? -6.27 -5.938 2.121 1 98 103 LEU A N 1
ATOM 804 C CA . LEU A 1 103 ? -5.598 -7.199 2.398 1 98 103 LEU A CA 1
ATOM 805 C C . LEU A 1 103 ? -5.809 -8.188 1.259 1 98 103 LEU A C 1
ATOM 807 O O . LEU A 1 103 ? -6.945 -8.469 0.874 1 98 103 LEU A O 1
ATOM 811 N N . ARG A 1 104 ? -4.695 -8.68 0.683 1 98.31 104 ARG A N 1
ATOM 812 C CA . ARG A 1 104 ? -4.773 -9.688 -0.367 1 98.31 104 ARG A CA 1
ATOM 813 C C . ARG A 1 104 ? -4.27 -11.039 0.133 1 98.31 104 ARG A C 1
ATOM 815 O O . ARG A 1 104 ? -3.09 -11.18 0.458 1 98.31 104 ARG A O 1
ATOM 822 N N . SER A 1 105 ? -5.133 -11.984 0.213 1 96.69 105 SER A N 1
ATOM 823 C CA . SER A 1 105 ? -4.754 -13.375 0.438 1 96.69 105 SER A CA 1
ATOM 824 C C . SER A 1 105 ?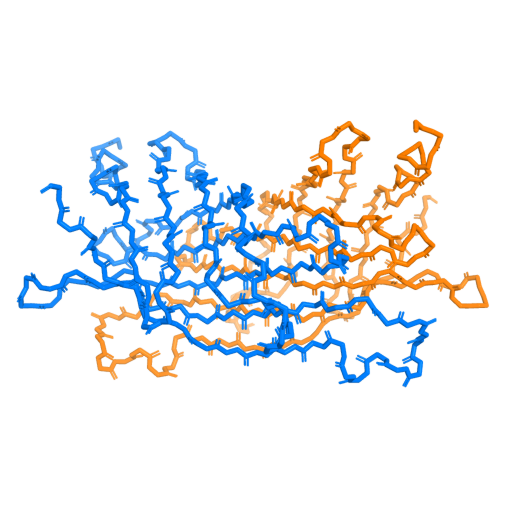 -4.484 -14.102 -0.879 1 96.69 105 SER A C 1
ATOM 826 O O . SER A 1 105 ? -5.051 -13.742 -1.914 1 96.69 105 SER A O 1
ATOM 828 N N . SER A 1 106 ? -3.646 -15.078 -0.838 1 95.56 106 SER A N 1
ATOM 829 C CA . SER A 1 106 ? -3.389 -15.875 -2.037 1 95.56 106 SER A CA 1
ATOM 830 C C . SER A 1 106 ? -4.566 -16.781 -2.357 1 95.56 106 SER A C 1
ATOM 832 O O . SER A 1 106 ? -5.086 -17.469 -1.476 1 95.56 106 SER A O 1
ATOM 834 N N . GLU A 1 107 ? -5.047 -16.672 -3.553 1 97.06 107 GLU A N 1
ATOM 835 C CA . GLU A 1 107 ? -6.086 -17.562 -4.062 1 97.06 107 GLU A CA 1
ATOM 836 C C . GLU A 1 107 ? -5.5 -18.609 -5.008 1 97.06 107 GLU A C 1
ATOM 838 O O . GLU A 1 107 ? -4.574 -18.312 -5.77 1 97.06 107 GLU A O 1
ATOM 843 N N . PRO A 1 108 ? -6.055 -19.797 -4.992 1 95.12 108 PRO A N 1
ATOM 844 C CA . PRO A 1 108 ? -5.43 -20.891 -5.734 1 95.12 108 PRO A CA 1
ATOM 845 C C . PRO A 1 108 ? -5.672 -20.812 -7.238 1 95.12 108 PRO A C 1
ATOM 847 O O . PRO A 1 108 ? -5.082 -21.562 -8.016 1 95.12 108 PRO A O 1
ATOM 850 N N . SER A 1 109 ? -6.645 -19.938 -7.656 1 94.12 109 SER A N 1
ATOM 851 C CA . SER A 1 109 ? -6.93 -19.781 -9.078 1 94.12 109 SER A CA 1
ATOM 852 C C . SER A 1 109 ? -7.59 -18.438 -9.375 1 94.12 109 SER A C 1
ATOM 854 O O . SER A 1 109 ? -8.055 -17.766 -8.461 1 94.12 109 SER A O 1
ATOM 856 N N . LEU A 1 110 ? -7.613 -18.109 -10.664 1 93.5 110 LEU A N 1
ATOM 857 C CA . LEU A 1 110 ? -8.289 -16.891 -11.109 1 93.5 110 LEU A CA 1
ATOM 858 C C . LEU A 1 110 ? -9.781 -16.953 -10.781 1 93.5 110 LEU A C 1
ATOM 860 O O . LEU A 1 110 ? -10.398 -15.93 -10.484 1 93.5 110 LEU A O 1
ATOM 864 N N . GLY A 1 111 ? -10.273 -18.125 -10.852 1 93.81 111 GLY A N 1
ATOM 865 C CA . GLY A 1 111 ? -11.688 -18.297 -10.555 1 93.81 111 GLY A CA 1
ATOM 866 C C . GLY A 1 111 ? -12.047 -17.891 -9.133 1 93.81 111 GLY A C 1
ATOM 867 O O . GLY A 1 111 ? -13.18 -17.484 -8.867 1 93.81 111 GLY A O 1
ATOM 868 N N . GLN A 1 112 ? -11.148 -17.969 -8.234 1 95.75 112 GLN A N 1
ATOM 869 C CA . GLN A 1 112 ? -11.391 -17.656 -6.832 1 95.75 112 GLN A CA 1
ATOM 870 C C . GLN A 1 112 ? -10.852 -16.281 -6.473 1 95.75 112 GLN A C 1
ATOM 872 O O . GLN A 1 112 ? -10.82 -15.898 -5.301 1 95.75 112 GLN A O 1
ATOM 877 N N . ASP A 1 113 ? -10.43 -15.586 -7.496 1 95.75 113 ASP A N 1
ATOM 878 C CA . ASP A 1 113 ? -9.828 -14.273 -7.293 1 95.75 113 ASP A CA 1
ATOM 879 C C . ASP A 1 113 ? -10.789 -13.336 -6.562 1 95.75 113 ASP A C 1
ATOM 881 O O . ASP A 1 113 ? -10.359 -12.508 -5.758 1 95.75 113 ASP A O 1
ATOM 885 N N . TRP A 1 114 ? -12.102 -13.469 -6.73 1 94.25 114 TRP A N 1
ATOM 886 C CA . TRP A 1 114 ? -13.117 -12.516 -6.289 1 94.25 114 TRP A CA 1
ATOM 887 C C . TRP A 1 114 ? -13.156 -12.43 -4.77 1 94.25 114 TRP A C 1
ATOM 889 O O . TRP A 1 114 ? -13.586 -11.422 -4.211 1 94.25 114 TRP A O 1
ATOM 899 N N . GLU A 1 115 ? -12.656 -13.438 -4.094 1 95.56 115 GLU A N 1
ATOM 900 C CA . GLU A 1 115 ? -12.766 -13.438 -2.637 1 95.56 115 GLU A CA 1
ATOM 901 C C . GLU A 1 115 ? -11.414 -13.141 -1.983 1 95.56 115 GLU A C 1
ATOM 903 O O . GLU A 1 115 ? -11.281 -13.219 -0.76 1 95.56 115 GLU A O 1
ATOM 908 N N . GLY A 1 116 ? -10.367 -12.836 -2.697 1 97.38 116 GLY A N 1
ATOM 909 C CA . GLY A 1 116 ? -9 -12.789 -2.197 1 97.38 116 GLY A CA 1
ATOM 910 C C . GLY A 1 116 ? -8.648 -11.453 -1.569 1 97.38 116 GLY A C 1
ATOM 911 O O . GLY A 1 116 ? -7.629 -11.336 -0.882 1 97.38 116 GLY A O 1
ATOM 912 N N . THR A 1 117 ? -9.492 -10.406 -1.811 1 98.06 117 THR A N 1
ATOM 913 C CA . THR A 1 117 ? -9.148 -9.07 -1.329 1 98.06 117 THR A CA 1
ATOM 914 C C . THR A 1 117 ? -10.188 -8.578 -0.326 1 98.06 117 THR A C 1
ATOM 916 O O . THR A 1 117 ? -11.391 -8.602 -0.602 1 98.06 117 THR A O 1
ATOM 919 N N . ARG A 1 118 ? -9.742 -8.164 0.836 1 97.31 118 ARG A N 1
ATOM 920 C CA . ARG A 1 118 ? -10.57 -7.52 1.853 1 97.31 118 ARG A CA 1
ATOM 921 C C . ARG A 1 118 ? -10.164 -6.059 2.031 1 97.31 118 ARG A C 1
ATOM 923 O O . ARG A 1 118 ? -9.008 -5.699 1.821 1 97.31 118 ARG A O 1
ATOM 930 N N . VAL A 1 119 ? -11.117 -5.297 2.387 1 97.81 119 VAL A N 1
ATOM 931 C CA . VAL A 1 119 ? -10.898 -3.869 2.574 1 97.81 119 VAL A CA 1
ATOM 932 C C . VAL A 1 119 ? -11.461 -3.432 3.926 1 97.81 119 VAL A C 1
ATOM 934 O O . VAL A 1 119 ? -12.469 -3.967 4.387 1 97.81 119 VAL A O 1
ATOM 937 N N . GLY A 1 120 ? -10.773 -2.52 4.566 1 97.38 120 GLY A N 1
ATOM 938 C CA . GLY A 1 120 ? -11.25 -1.966 5.824 1 97.38 120 GLY A CA 1
ATOM 939 C C . GLY A 1 120 ? -10.617 -0.631 6.168 1 97.38 120 GLY A C 1
ATOM 940 O O . GLY A 1 120 ? -9.922 -0.039 5.344 1 97.38 120 GLY A O 1
ATOM 941 N N . THR A 1 121 ? -11.016 -0.134 7.328 1 98.06 121 THR A N 1
ATOM 942 C CA . THR A 1 121 ? -10.461 1.119 7.832 1 98.06 121 THR A CA 1
ATOM 943 C C . THR A 1 121 ? -9.945 0.946 9.258 1 98.06 121 THR A C 1
ATOM 945 O O . THR A 1 121 ? -10.398 0.063 9.984 1 98.06 121 THR A O 1
ATOM 948 N N . ASP A 1 122 ? -8.961 1.713 9.57 1 97.44 122 ASP A N 1
ATOM 949 C CA . ASP A 1 122 ? -8.438 1.807 10.93 1 97.44 122 ASP A CA 1
ATOM 950 C C . ASP A 1 122 ? -8.141 3.256 11.305 1 97.44 122 ASP A C 1
ATOM 952 O O . ASP A 1 122 ? -7.727 4.051 10.461 1 97.44 122 ASP A O 1
ATOM 956 N N . ILE A 1 123 ? -8.359 3.533 12.547 1 97.94 123 ILE A N 1
ATOM 957 C CA . ILE A 1 123 ? -7.961 4.812 13.125 1 97.94 123 ILE A CA 1
ATOM 958 C C . ILE A 1 123 ? -6.832 4.594 14.133 1 97.94 123 ILE A C 1
ATOM 960 O O . ILE A 1 123 ? -6.977 3.809 15.07 1 97.94 123 ILE A O 1
ATOM 964 N N . PHE A 1 124 ? -5.758 5.281 13.922 1 97.81 124 PHE A N 1
ATOM 965 C CA . PHE A 1 124 ? -4.613 5.16 14.812 1 97.81 124 PHE A CA 1
ATOM 966 C C . PHE A 1 124 ? -4.469 6.406 15.68 1 97.81 124 PHE A C 1
ATOM 968 O O . PHE A 1 124 ? -4.566 7.531 15.18 1 97.81 124 PHE A O 1
ATOM 975 N N . LEU A 1 125 ? -4.23 6.156 16.891 1 97.44 125 LEU A N 1
ATOM 976 C CA . LEU A 1 125 ? -3.936 7.219 17.844 1 97.44 125 LEU A CA 1
ATOM 977 C C . LEU A 1 125 ? -2.504 7.105 18.359 1 97.44 125 LEU A C 1
ATOM 979 O O . LEU A 1 125 ? -1.982 6 18.516 1 97.44 125 LEU A O 1
ATOM 983 N N . ARG A 1 126 ? -1.974 8.258 18.562 1 96.56 126 ARG A N 1
ATOM 984 C CA . ARG A 1 126 ? -0.617 8.273 19.109 1 96.56 126 ARG A CA 1
ATOM 985 C C . ARG A 1 126 ? -0.56 7.594 20.469 1 96.56 126 ARG A C 1
ATOM 987 O O . ARG A 1 126 ? -1.417 7.828 21.328 1 96.56 126 ARG A O 1
ATOM 994 N N . VAL A 1 127 ? 0.474 6.664 20.578 1 94.44 127 VAL A N 1
ATOM 995 C CA . VAL A 1 127 ? 0.699 6.039 21.891 1 94.44 127 VAL A CA 1
ATOM 996 C C . VAL A 1 127 ? 1.619 6.918 22.734 1 94.44 127 VAL A C 1
ATOM 998 O O . VAL A 1 127 ? 2.689 7.324 22.266 1 94.44 127 VAL A O 1
ATOM 1001 N N . ALA A 1 128 ? 1.116 7.422 23.828 1 78.69 128 ALA A N 1
ATOM 1002 C CA . ALA A 1 128 ? 1.867 8.281 24.734 1 78.69 128 ALA A CA 1
ATOM 1003 C C . ALA A 1 128 ? 3.211 7.656 25.094 1 78.69 128 ALA A C 1
ATOM 1005 O O . ALA A 1 128 ? 3.318 6.434 25.219 1 78.69 128 ALA A O 1
ATOM 1006 N N . LYS A 1 129 ? 4.371 8.5 24.984 1 61.47 129 LYS A N 1
ATOM 1007 C CA . LYS A 1 129 ? 5.699 8.094 25.438 1 61.47 129 LYS A CA 1
ATOM 1008 C C . LYS A 1 129 ? 5.703 7.828 26.938 1 61.47 129 LYS A C 1
ATOM 1010 O O . LYS A 1 129 ? 4.934 8.438 27.688 1 61.47 129 LYS A O 1
ATOM 1015 N N . MET B 1 1 ? 16.016 -21.75 -0.327 1 38.28 1 MET B N 1
ATOM 1016 C CA . MET B 1 1 ? 17.031 -21.062 -1.127 1 38.28 1 MET B CA 1
ATOM 1017 C C . MET B 1 1 ? 16.609 -21 -2.59 1 38.28 1 MET B C 1
ATOM 1019 O O . MET B 1 1 ? 16.719 -19.938 -3.219 1 38.28 1 MET B O 1
ATOM 1023 N N . ALA B 1 2 ? 16.266 -22.094 -3.086 1 45.5 2 ALA B N 1
ATOM 1024 C CA . ALA B 1 2 ? 16.016 -22.328 -4.508 1 45.5 2 ALA B CA 1
ATOM 1025 C C . ALA B 1 2 ? 14.781 -21.547 -4.977 1 45.5 2 ALA B C 1
ATOM 1027 O O . ALA B 1 2 ? 14.75 -21.062 -6.109 1 45.5 2 ALA B O 1
ATOM 1028 N N . GLU B 1 3 ? 13.734 -21.484 -4.156 1 47.5 3 GLU B N 1
ATOM 1029 C CA . GLU B 1 3 ? 12.391 -21 -4.469 1 47.5 3 GLU B CA 1
ATOM 1030 C C . GLU B 1 3 ? 12.352 -19.484 -4.57 1 47.5 3 GLU B C 1
ATOM 1032 O O . GLU B 1 3 ? 11.594 -18.922 -5.367 1 47.5 3 GLU B O 1
ATOM 1037 N N . VAL B 1 4 ? 13.203 -18.812 -3.699 1 49.91 4 VAL B N 1
ATOM 1038 C CA . VAL B 1 4 ? 13.453 -17.375 -3.783 1 49.91 4 VAL B CA 1
ATOM 1039 C C . VAL B 1 4 ? 13.992 -17.016 -5.168 1 49.91 4 VAL B C 1
ATOM 1041 O O . VAL B 1 4 ? 13.75 -15.922 -5.672 1 49.91 4 VAL B O 1
ATOM 1044 N N . THR B 1 5 ? 14.812 -17.969 -5.691 1 54.56 5 THR B N 1
ATOM 1045 C CA . THR B 1 5 ? 15.461 -17.781 -6.984 1 54.56 5 THR B CA 1
ATOM 1046 C C . THR B 1 5 ? 14.422 -17.578 -8.086 1 54.56 5 THR B C 1
ATOM 1048 O O . THR B 1 5 ? 14.625 -16.781 -9 1 54.56 5 THR B O 1
ATOM 1051 N N . LYS B 1 6 ? 13.164 -18.109 -7.777 1 74.56 6 LYS B N 1
ATOM 1052 C CA . LYS B 1 6 ? 12.281 -18.188 -8.938 1 74.56 6 LYS B CA 1
ATOM 1053 C C . LYS B 1 6 ? 11.398 -16.938 -9.031 1 74.56 6 LYS B C 1
ATOM 1055 O O . LYS B 1 6 ? 11 -16.531 -10.125 1 74.56 6 LYS B O 1
ATOM 1060 N N . ILE B 1 7 ? 11.43 -16.062 -7.969 1 86.81 7 ILE B N 1
ATOM 1061 C CA . ILE B 1 7 ? 10.5 -14.938 -8.016 1 86.81 7 ILE B CA 1
ATOM 1062 C C . ILE B 1 7 ? 11.086 -13.812 -8.867 1 86.81 7 ILE B C 1
ATOM 1064 O O . ILE B 1 7 ? 10.344 -12.977 -9.398 1 86.81 7 ILE B O 1
ATOM 1068 N N . ALA B 1 8 ? 12.383 -13.836 -9.047 1 87.25 8 ALA B N 1
ATOM 1069 C CA . ALA B 1 8 ? 13.078 -12.781 -9.781 1 87.25 8 ALA B CA 1
ATOM 1070 C C . ALA B 1 8 ? 12.617 -12.719 -11.234 1 87.25 8 ALA B C 1
ATOM 1072 O O . ALA B 1 8 ? 12.75 -11.68 -11.891 1 87.25 8 ALA B O 1
ATOM 1073 N N . HIS B 1 9 ? 12.07 -13.828 -11.688 1 89 9 HIS B N 1
ATOM 1074 C CA . HIS B 1 9 ? 11.602 -13.867 -13.07 1 89 9 HIS B CA 1
ATOM 1075 C C . HIS B 1 9 ? 10.406 -12.945 -13.273 1 89 9 HIS B C 1
ATOM 1077 O O . HIS B 1 9 ? 10.07 -12.594 -14.406 1 89 9 HIS B O 1
ATOM 1083 N N . LEU B 1 10 ? 9.82 -12.484 -12.203 1 93.88 10 LEU B N 1
ATOM 1084 C CA . LEU B 1 10 ? 8.656 -11.602 -12.305 1 93.88 10 LEU B CA 1
ATOM 1085 C C . LEU B 1 10 ? 9.086 -10.148 -12.469 1 93.88 10 LEU B C 1
ATOM 1087 O O . LEU B 1 10 ? 8.273 -9.289 -12.812 1 93.88 10 LEU B O 1
ATOM 1091 N N . SER B 1 11 ? 10.359 -9.891 -12.281 1 96.69 11 SER B N 1
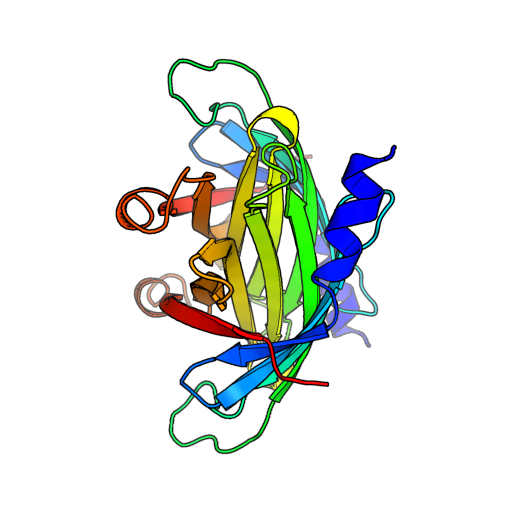ATOM 1092 C CA . SER B 1 11 ? 10.859 -8.547 -12.516 1 96.69 11 SER B CA 1
ATOM 1093 C C . SER B 1 11 ? 10.695 -8.133 -13.977 1 96.69 11 SER B C 1
ATOM 1095 O O . SER B 1 11 ? 10.758 -8.977 -14.875 1 96.69 11 SER B O 1
ATOM 1097 N N . GLY B 1 12 ? 10.461 -6.84 -14.172 1 97 12 GLY B N 1
ATOM 1098 C CA . GLY B 1 12 ? 10.242 -6.32 -15.516 1 97 12 GLY B CA 1
ATOM 1099 C C . GLY B 1 12 ? 9.07 -5.363 -15.602 1 97 12 GLY B C 1
ATOM 1100 O O . GLY B 1 12 ? 8.633 -4.809 -14.586 1 97 12 GLY B O 1
ATOM 1101 N N . GLU B 1 13 ? 8.641 -5.129 -16.812 1 97.88 13 GLU B N 1
ATOM 1102 C CA . GLU B 1 13 ? 7.602 -4.129 -17.047 1 97.88 13 GLU B CA 1
ATOM 1103 C C . GLU B 1 13 ? 6.223 -4.777 -17.141 1 97.88 13 GLU B C 1
ATOM 1105 O O . GLU B 1 13 ? 6.066 -5.828 -17.766 1 97.88 13 GLU B O 1
ATOM 1110 N N . TRP B 1 14 ? 5.312 -4.16 -16.547 1 98.12 14 TRP B N 1
ATOM 1111 C CA . TRP B 1 14 ? 3.91 -4.559 -16.5 1 98.12 14 TRP B CA 1
ATOM 1112 C C . TRP B 1 14 ? 3.004 -3.391 -16.875 1 98.12 14 TRP B C 1
ATOM 1114 O O . TRP B 1 14 ? 3.148 -2.291 -16.328 1 98.12 14 TRP B O 1
ATOM 1124 N N . LYS B 1 15 ? 2.047 -3.611 -17.75 1 97.19 15 LYS B N 1
ATOM 1125 C CA . LYS B 1 15 ? 1.161 -2.564 -18.25 1 97.19 15 LYS B CA 1
ATOM 1126 C C . LYS B 1 15 ? -0.294 -2.859 -17.891 1 97.19 15 LYS B C 1
ATOM 1128 O O . LYS B 1 15 ? -0.751 -3.996 -18.031 1 97.19 15 LYS B O 1
ATOM 1133 N N . ASN B 1 16 ? -0.994 -1.777 -17.422 1 96.94 16 ASN B N 1
ATOM 1134 C CA . ASN B 1 16 ? -2.402 -2 -17.109 1 96.94 16 ASN B CA 1
ATOM 1135 C C . ASN B 1 16 ? -3.309 -1.49 -18.234 1 96.94 16 ASN B C 1
ATOM 1137 O O . ASN B 1 16 ? -2.824 -1.028 -19.266 1 96.94 16 ASN B O 1
ATOM 1141 N N . GLU B 1 17 ? -4.578 -1.595 -18.078 1 95.38 17 GLU B N 1
ATOM 1142 C CA . GLU B 1 17 ? -5.59 -1.291 -19.094 1 95.38 17 GLU B CA 1
ATOM 1143 C C . GLU B 1 17 ? -5.645 0.205 -19.391 1 95.38 17 GLU B C 1
ATOM 1145 O O . GLU B 1 17 ? -6.176 0.621 -20.422 1 95.38 17 GLU B O 1
ATOM 1150 N N . LEU B 1 18 ? -5.109 1.026 -18.5 1 92.69 18 LEU B N 1
ATOM 1151 C CA . LEU B 1 18 ? -5.121 2.473 -18.688 1 92.69 18 LEU B CA 1
ATOM 1152 C C . LEU B 1 18 ? -3.844 2.938 -19.375 1 92.69 18 LEU B C 1
ATOM 1154 O O . LEU B 1 18 ? -3.682 4.129 -19.656 1 92.69 18 LEU B O 1
ATOM 1158 N N . GLY B 1 19 ? -2.912 1.994 -19.531 1 93.12 19 GLY B N 1
ATOM 1159 C CA . GLY B 1 19 ? -1.67 2.307 -20.219 1 93.12 19 GLY B CA 1
ATOM 1160 C C . GLY B 1 19 ? -0.536 2.658 -19.281 1 93.12 19 GLY B C 1
ATOM 1161 O O . GLY B 1 19 ? 0.573 2.967 -19.719 1 93.12 19 GLY B O 1
ATOM 1162 N N . SER B 1 20 ? -0.799 2.664 -17.969 1 95.25 20 SER B N 1
ATOM 1163 C CA . SER B 1 20 ? 0.257 2.879 -16.984 1 95.25 20 SER B CA 1
ATOM 1164 C C . SER B 1 20 ? 1.234 1.708 -16.953 1 95.25 20 SER B C 1
ATOM 1166 O O . SER B 1 20 ? 0.838 0.558 -17.156 1 95.25 20 SER B O 1
ATOM 1168 N N . ILE B 1 21 ? 2.508 2.018 -16.734 1 96.31 21 ILE B N 1
ATOM 1169 C CA . ILE B 1 21 ? 3.553 0.999 -16.734 1 96.31 21 ILE B CA 1
ATOM 1170 C C . ILE B 1 21 ? 4.266 0.991 -15.383 1 96.31 21 ILE B C 1
ATOM 1172 O O . ILE B 1 21 ? 4.75 2.029 -14.922 1 96.31 21 ILE B O 1
ATOM 1176 N N . MET B 1 22 ? 4.273 -0.158 -14.773 1 97.44 22 MET B N 1
ATOM 1177 C CA . MET B 1 22 ? 5.172 -0.304 -13.633 1 97.44 22 MET B CA 1
ATOM 1178 C C . MET B 1 22 ? 6.359 -1.192 -13.984 1 97.44 22 MET B C 1
ATOM 1180 O O . MET B 1 22 ? 6.211 -2.182 -14.703 1 97.44 22 MET B O 1
ATOM 1184 N N . THR B 1 23 ? 7.488 -0.767 -13.625 1 98.06 23 THR B N 1
ATOM 1185 C CA . THR B 1 23 ? 8.711 -1.565 -13.664 1 98.06 23 THR B CA 1
ATOM 1186 C C . THR B 1 23 ? 9.031 -2.115 -12.273 1 98.06 23 THR B C 1
ATOM 1188 O O . THR B 1 23 ? 9.32 -1.352 -11.352 1 98.06 23 THR B O 1
ATOM 1191 N N . LEU B 1 24 ? 9.016 -3.471 -12.18 1 98.06 24 LEU B N 1
ATOM 1192 C CA . LEU B 1 24 ? 9.188 -4.105 -10.875 1 98.06 24 LEU B CA 1
ATOM 1193 C C . LEU B 1 24 ? 10.547 -4.789 -10.781 1 98.06 24 LEU B C 1
ATOM 1195 O O . LEU B 1 24 ? 11.008 -5.398 -11.742 1 98.06 24 LEU B O 1
ATOM 1199 N N . LYS B 1 25 ? 11.141 -4.672 -9.648 1 97.75 25 LYS B N 1
ATOM 1200 C CA . LYS B 1 25 ? 12.328 -5.422 -9.25 1 97.75 25 LYS B CA 1
ATOM 1201 C C . LYS B 1 25 ? 12.086 -6.203 -7.969 1 97.75 25 LYS B C 1
ATOM 1203 O O . LYS B 1 25 ? 11.852 -5.613 -6.91 1 97.75 25 LYS B O 1
ATOM 1208 N N . PHE B 1 26 ? 12.133 -7.543 -8.086 1 96.81 26 PHE B N 1
ATOM 1209 C CA . PHE B 1 26 ? 11.992 -8.438 -6.938 1 96.81 26 PHE B CA 1
ATOM 1210 C C . PHE B 1 26 ? 13.359 -8.781 -6.352 1 96.81 26 PHE B C 1
ATOM 1212 O O . PHE B 1 26 ? 14.203 -9.367 -7.035 1 96.81 26 PHE B O 1
ATOM 1219 N N . GLU B 1 27 ? 13.461 -8.422 -5.047 1 93.56 27 GLU B N 1
ATOM 1220 C CA . GLU B 1 27 ? 14.719 -8.758 -4.398 1 93.56 27 GLU B CA 1
ATOM 1221 C C . GLU B 1 27 ? 14.727 -10.203 -3.91 1 93.56 27 GLU B C 1
ATOM 1223 O O . GLU B 1 27 ? 13.844 -10.609 -3.145 1 93.56 27 GLU B O 1
ATOM 1228 N N . PRO B 1 28 ? 15.688 -10.961 -4.258 1 87.44 28 PRO B N 1
ATOM 1229 C CA . PRO B 1 28 ? 15.656 -12.398 -3.969 1 87.44 28 PRO B CA 1
ATOM 1230 C C . PRO B 1 28 ? 15.875 -12.703 -2.49 1 87.44 28 PRO B C 1
ATOM 1232 O O . PRO B 1 28 ? 15.484 -13.773 -2.014 1 87.44 28 PRO B O 1
ATOM 1235 N N . THR B 1 29 ? 16.406 -11.797 -1.635 1 86 29 THR B N 1
ATOM 1236 C CA . THR B 1 29 ? 16.875 -12.195 -0.314 1 86 29 THR B CA 1
ATOM 1237 C C . THR B 1 29 ? 15.961 -11.656 0.776 1 86 29 THR B C 1
ATOM 1239 O O . THR B 1 29 ? 15.961 -12.156 1.902 1 86 29 THR B O 1
ATOM 1242 N N . ASN B 1 30 ? 15.109 -10.68 0.589 1 88.69 30 ASN B N 1
ATOM 1243 C CA . ASN B 1 30 ? 14.398 -10.086 1.719 1 88.69 30 ASN B CA 1
ATOM 1244 C C . ASN B 1 30 ? 12.953 -9.766 1.369 1 88.69 30 ASN B C 1
ATOM 1246 O O . ASN B 1 30 ? 12.32 -8.922 2.01 1 88.69 30 ASN B O 1
ATOM 1250 N N . SER B 1 31 ? 12.344 -10.328 0.338 1 94.06 31 SER B N 1
ATOM 1251 C CA . SER B 1 31 ? 10.953 -10.188 -0.093 1 94.06 31 SER B CA 1
ATOM 1252 C C . SER B 1 31 ? 10.641 -8.75 -0.506 1 94.06 31 SER B C 1
ATOM 1254 O O . SER B 1 31 ? 9.477 -8.375 -0.645 1 94.06 31 SER B O 1
ATOM 1256 N N . ALA B 1 32 ? 11.68 -7.949 -0.596 1 97 32 ALA B N 1
ATOM 1257 C CA . ALA B 1 32 ? 11.477 -6.543 -0.95 1 97 32 ALA B CA 1
ATOM 1258 C C . ALA B 1 32 ? 11.125 -6.398 -2.428 1 97 32 ALA B C 1
ATOM 1260 O O . ALA B 1 32 ? 11.57 -7.191 -3.262 1 97 32 ALA B O 1
ATOM 1261 N N . LEU B 1 33 ? 10.312 -5.449 -2.66 1 98 33 LEU B N 1
ATOM 1262 C CA . LEU B 1 33 ? 9.891 -5.047 -3.998 1 98 33 LEU B CA 1
ATOM 1263 C C . LEU B 1 33 ? 10.18 -3.568 -4.238 1 98 33 LEU B C 1
ATOM 1265 O O . LEU B 1 33 ? 9.906 -2.73 -3.375 1 98 33 LEU B O 1
ATOM 1269 N N . SER B 1 34 ? 10.805 -3.236 -5.336 1 98.25 34 SER B N 1
ATOM 1270 C CA . SER B 1 34 ? 11.062 -1.852 -5.715 1 98.25 34 SER B CA 1
ATOM 1271 C C . SER B 1 34 ? 10.82 -1.635 -7.207 1 98.25 34 SER B C 1
ATOM 1273 O O . SER B 1 34 ? 10.609 -2.594 -7.953 1 98.25 34 SER B O 1
ATOM 1275 N N . GLY B 1 35 ? 10.734 -0.333 -7.621 1 98.44 35 GLY B N 1
ATOM 1276 C CA . GLY B 1 35 ? 10.57 -0.012 -9.031 1 98.44 35 GLY B CA 1
ATOM 1277 C C . GLY B 1 35 ? 10.039 1.388 -9.266 1 98.44 35 GLY B C 1
ATOM 1278 O O . GLY B 1 35 ? 10.305 2.299 -8.477 1 98.44 35 GLY B O 1
ATOM 1279 N N . THR B 1 36 ? 9.414 1.5 -10.438 1 98.19 36 THR B N 1
ATOM 1280 C CA . THR B 1 36 ? 8.82 2.775 -10.828 1 98.19 36 THR B CA 1
ATOM 1281 C C . THR B 1 36 ? 7.41 2.568 -11.383 1 98.19 36 THR B C 1
ATOM 1283 O O . THR B 1 36 ? 7.074 1.478 -11.844 1 98.19 36 THR B O 1
ATOM 1286 N N . TYR B 1 37 ? 6.656 3.547 -11.242 1 97.31 37 TYR B N 1
ATOM 1287 C CA . TYR B 1 37 ? 5.305 3.586 -11.781 1 97.31 37 TYR B CA 1
ATOM 1288 C C . TYR B 1 37 ? 5.102 4.82 -12.656 1 97.31 37 TYR B C 1
ATOM 1290 O O . TYR B 1 37 ? 5.172 5.949 -12.164 1 97.31 37 TYR B O 1
ATOM 1298 N N . LYS B 1 38 ? 4.879 4.59 -13.883 1 95.12 38 LYS B N 1
ATOM 1299 C CA . LYS B 1 38 ? 4.539 5.645 -14.836 1 95.12 38 LYS B CA 1
ATOM 1300 C C . LYS B 1 38 ? 3.043 5.66 -15.125 1 95.12 38 LYS B C 1
ATOM 1302 O O . LYS B 1 38 ? 2.52 4.742 -15.766 1 95.12 38 LYS B O 1
ATOM 1307 N N . SER B 1 39 ? 2.385 6.684 -14.617 1 92.19 39 SER B N 1
ATOM 1308 C CA . SER B 1 39 ? 0.947 6.812 -14.828 1 92.19 39 SER B CA 1
ATOM 1309 C C . SER B 1 39 ? 0.645 7.668 -16.062 1 92.19 39 SER B C 1
ATOM 1311 O O . SER B 1 39 ? 1.26 8.719 -16.25 1 92.19 39 SER B O 1
ATOM 1313 N N . LEU B 1 40 ? -0.233 7.211 -16.875 1 82.5 40 LEU B N 1
ATOM 1314 C CA . LEU B 1 40 ? -0.711 8.008 -18 1 82.5 40 LEU B CA 1
ATOM 1315 C C . LEU B 1 40 ? -1.93 8.836 -17.609 1 82.5 40 LEU B C 1
ATOM 1317 O O . LEU B 1 40 ? -2.338 9.742 -18.328 1 82.5 40 LEU B O 1
ATOM 1321 N N . VAL B 1 41 ? -2.594 8.414 -16.531 1 67.81 41 VAL B N 1
ATOM 1322 C CA . VAL B 1 41 ? -3.787 9.141 -16.109 1 67.81 41 VAL B CA 1
ATOM 1323 C C . VAL B 1 41 ? -3.484 9.953 -14.852 1 67.81 41 VAL B C 1
ATOM 1325 O O . VAL B 1 41 ? -2.734 9.508 -13.984 1 67.81 41 VAL B O 1
ATOM 1328 N N . GLY B 1 42 ? -3.492 11.234 -14.938 1 59.03 42 GLY B N 1
ATOM 1329 C CA . GLY B 1 42 ? -3.322 12.078 -13.766 1 59.03 42 GLY B CA 1
ATOM 1330 C C . GLY B 1 42 ? -4.426 11.898 -12.742 1 59.03 42 GLY B C 1
ATOM 1331 O O . GLY B 1 42 ? -5.367 11.133 -12.961 1 59.03 42 GLY B O 1
ATOM 1332 N N . GLU B 1 43 ? -4.227 12.297 -11.375 1 54.31 43 GLU B N 1
ATOM 1333 C CA . GLU B 1 43 ? -5.234 12.219 -10.32 1 54.31 43 GLU B CA 1
ATOM 1334 C C . GLU B 1 43 ? -6.57 12.781 -10.797 1 54.31 43 GLU B C 1
ATOM 1336 O O . GLU B 1 43 ? -7.633 12.32 -10.375 1 54.31 43 GLU B O 1
ATOM 1341 N N . HIS B 1 44 ? -6.477 13.836 -11.578 1 53.5 44 HIS B N 1
ATOM 1342 C CA . HIS B 1 44 ? -7.672 14.422 -12.18 1 53.5 44 HIS B CA 1
ATOM 1343 C C . HIS B 1 44 ? -7.68 14.211 -13.688 1 53.5 44 HIS B C 1
ATOM 1345 O O . HIS B 1 44 ? -6.625 14.219 -14.328 1 53.5 44 HIS B O 1
ATOM 1351 N N . PRO B 1 45 ? -8.828 13.68 -14.109 1 50.44 45 PRO B N 1
ATOM 1352 C CA . PRO B 1 45 ? -8.969 13.461 -15.555 1 50.44 45 PRO B CA 1
ATOM 1353 C C . PRO B 1 45 ? -8.281 14.531 -16.391 1 50.44 45 PRO B C 1
ATOM 1355 O O . PRO B 1 45 ? -7.84 14.266 -17.5 1 50.44 45 PRO B O 1
ATOM 1358 N N . HIS B 1 46 ? -8.336 15.664 -15.875 1 49.94 46 HIS B N 1
ATOM 1359 C CA . HIS B 1 46 ? -7.84 16.75 -16.719 1 49.94 46 HIS B CA 1
ATOM 1360 C C . HIS B 1 46 ? -6.332 16.906 -16.594 1 49.94 46 HIS B C 1
ATOM 1362 O O . HIS B 1 46 ? -5.711 17.672 -17.328 1 49.94 46 HIS B O 1
ATOM 1368 N N . ASP B 1 47 ? -5.824 16.422 -15.555 1 51.97 47 ASP B N 1
ATOM 1369 C CA . ASP B 1 47 ? -4.387 16.594 -15.367 1 51.97 47 ASP B CA 1
ATOM 1370 C C . ASP B 1 47 ? -3.6 15.531 -16.125 1 51.97 47 ASP B C 1
ATOM 1372 O O . ASP B 1 47 ? -3.762 14.336 -15.883 1 51.97 47 ASP B O 1
ATOM 1376 N N . THR B 1 48 ? -3.291 15.758 -17.453 1 52.31 48 THR B N 1
ATOM 1377 C CA . THR B 1 48 ? -2.559 14.984 -18.453 1 52.31 48 THR B CA 1
ATOM 1378 C C . THR B 1 48 ? -1.117 14.758 -18.016 1 52.31 48 THR B C 1
ATOM 1380 O O . THR B 1 48 ? -0.271 14.352 -18.812 1 52.31 48 THR B O 1
ATOM 1383 N N . LYS B 1 49 ? -0.811 15.172 -16.828 1 59.84 49 LYS B N 1
ATOM 1384 C CA . LYS B 1 49 ? 0.639 15.078 -16.688 1 59.84 49 LYS B CA 1
ATOM 1385 C C . LYS B 1 49 ? 1.062 13.68 -16.25 1 59.84 49 LYS B C 1
ATOM 1387 O O . LYS B 1 49 ? 0.485 13.102 -15.328 1 59.84 49 LYS B O 1
ATOM 1392 N N . GLU B 1 50 ? 1.812 13.094 -17.125 1 70.75 50 GLU B N 1
ATOM 1393 C CA . GLU B 1 50 ? 2.531 11.852 -16.844 1 70.75 50 GLU B CA 1
ATOM 1394 C C . GLU B 1 50 ? 3.275 11.938 -15.508 1 70.75 50 GLU B C 1
ATOM 1396 O O . GLU B 1 50 ? 3.934 12.938 -15.219 1 70.75 50 GLU B O 1
ATOM 1401 N N . LEU B 1 51 ? 2.869 11.031 -14.68 1 87.75 51 LEU B N 1
ATOM 1402 C CA . LEU B 1 51 ? 3.594 10.93 -13.414 1 87.75 51 LEU B CA 1
ATOM 1403 C C . LEU B 1 51 ? 4.496 9.703 -13.398 1 87.75 51 LEU B C 1
ATOM 1405 O O . LEU B 1 51 ? 4.113 8.641 -13.891 1 87.75 51 LEU B O 1
ATOM 1409 N N . ASN B 1 52 ? 5.758 9.906 -13.078 1 93.81 52 ASN B N 1
ATOM 1410 C CA . ASN B 1 52 ? 6.738 8.836 -12.898 1 93.81 52 ASN B CA 1
ATOM 1411 C C . ASN B 1 52 ? 7.344 8.859 -11.5 1 93.81 52 ASN B C 1
ATOM 1413 O O . ASN B 1 52 ? 8.125 9.758 -11.172 1 93.81 52 ASN B O 1
ATOM 1417 N N . GLU B 1 53 ? 6.914 7.969 -10.656 1 96.69 53 GLU B N 1
ATOM 1418 C CA . GLU B 1 53 ? 7.316 7.965 -9.258 1 96.69 53 GLU B CA 1
ATOM 1419 C C . GLU B 1 53 ? 7.871 6.605 -8.844 1 96.69 53 GLU B C 1
ATOM 1421 O O . GLU B 1 53 ? 7.516 5.582 -9.43 1 96.69 53 GLU B O 1
ATOM 1426 N N . PRO B 1 54 ? 8.805 6.594 -7.883 1 97.56 54 PRO B N 1
ATOM 1427 C CA . PRO B 1 54 ? 9.25 5.305 -7.352 1 97.56 54 PRO B CA 1
ATOM 1428 C C . PRO B 1 54 ? 8.141 4.551 -6.625 1 97.56 54 PRO B C 1
ATOM 1430 O O . PRO B 1 54 ? 7.195 5.168 -6.125 1 97.56 54 PRO B O 1
ATOM 1433 N N . LEU B 1 55 ? 8.203 3.211 -6.668 1 98.44 55 LEU B N 1
ATOM 1434 C CA . LEU B 1 55 ? 7.355 2.377 -5.824 1 98.44 55 LEU B CA 1
ATOM 1435 C C . LEU B 1 55 ? 8.195 1.471 -4.934 1 98.44 55 LEU B C 1
ATOM 1437 O O . LEU B 1 55 ? 9.328 1.129 -5.281 1 98.44 55 LEU B O 1
ATOM 1441 N N . VAL B 1 56 ? 7.711 1.136 -3.732 1 98.75 56 VAL B N 1
ATOM 1442 C CA . VAL B 1 56 ? 8.375 0.239 -2.791 1 98.75 56 VAL B CA 1
ATOM 1443 C C . VAL B 1 56 ? 7.344 -0.682 -2.141 1 98.75 56 VAL B C 1
ATOM 1445 O O . VAL B 1 56 ? 6.18 -0.309 -1.986 1 98.75 56 VAL B O 1
ATOM 1448 N N . GLY B 1 57 ? 7.785 -1.872 -1.824 1 98.75 57 GLY B N 1
ATOM 1449 C CA . GLY B 1 57 ? 6.867 -2.773 -1.145 1 98.75 57 GLY B CA 1
ATOM 1450 C C . GLY B 1 57 ? 7.473 -4.133 -0.852 1 98.75 57 GLY B C 1
ATOM 1451 O O . GLY B 1 57 ? 8.672 -4.238 -0.577 1 98.75 57 GLY B O 1
ATOM 1452 N N . PHE B 1 58 ? 6.539 -5.078 -0.772 1 98.69 58 PHE B N 1
ATOM 1453 C CA . PHE B 1 58 ? 6.906 -6.453 -0.445 1 98.69 58 PHE B CA 1
ATOM 1454 C C . PHE B 1 58 ? 6.184 -7.438 -1.354 1 98.69 58 PHE B C 1
ATOM 1456 O O . PHE B 1 58 ? 5.145 -7.109 -1.934 1 98.69 58 PHE B O 1
ATOM 1463 N N . TYR B 1 59 ? 6.809 -8.594 -1.485 1 97.88 59 TYR B N 1
ATOM 1464 C CA . TYR B 1 59 ? 6.117 -9.758 -2.029 1 97.88 59 TYR B CA 1
ATOM 1465 C C . TYR B 1 59 ? 6.09 -10.898 -1.02 1 97.88 59 TYR B C 1
ATOM 1467 O O . TYR B 1 59 ? 6.797 -10.859 -0.009 1 97.88 59 TYR B O 1
ATOM 1475 N N . ASN B 1 60 ? 5.195 -11.82 -1.234 1 96.88 60 ASN B N 1
ATOM 1476 C CA . ASN B 1 60 ? 5.039 -13.008 -0.405 1 96.88 60 ASN B CA 1
ATOM 1477 C C . ASN B 1 60 ? 5.039 -14.281 -1.247 1 96.88 60 ASN B C 1
ATOM 1479 O O . ASN B 1 60 ? 4.305 -14.383 -2.23 1 96.88 60 ASN B O 1
ATOM 1483 N N . ILE B 1 61 ? 5.895 -15.297 -0.824 1 95.31 61 ILE B N 1
ATOM 1484 C CA . ILE B 1 61 ? 6.062 -16.484 -1.669 1 95.31 61 ILE B CA 1
ATOM 1485 C C . ILE B 1 61 ? 5.648 -17.734 -0.9 1 95.31 61 ILE B C 1
ATOM 1487 O O . ILE B 1 61 ? 6.18 -18.812 -1.141 1 95.31 61 ILE B O 1
ATOM 1491 N N . LYS B 1 62 ? 4.809 -17.531 0.115 1 93.69 62 LYS B N 1
ATOM 1492 C CA . LYS B 1 62 ? 4.254 -18.75 0.721 1 93.69 62 LYS B CA 1
ATOM 1493 C C . LYS B 1 62 ? 3.68 -19.688 -0.341 1 93.69 62 LYS B C 1
ATOM 1495 O O . LYS B 1 62 ? 3.795 -20.906 -0.23 1 93.69 62 LYS B O 1
ATOM 1500 N N . GLU B 1 63 ? 2.947 -19.109 -1.325 1 93.31 63 GLU B N 1
ATOM 1501 C CA . GLU B 1 63 ? 2.584 -19.781 -2.566 1 93.31 63 GLU B CA 1
ATOM 1502 C C . GLU B 1 63 ? 3.471 -19.328 -3.723 1 93.31 63 GLU B C 1
ATOM 1504 O O . GLU B 1 63 ? 3.141 -18.375 -4.422 1 93.31 63 GLU B O 1
ATOM 1509 N N . PRO B 1 64 ? 4.52 -20.016 -4.023 1 91.81 64 PRO B N 1
ATOM 1510 C CA . PRO B 1 64 ? 5.559 -19.531 -4.934 1 91.81 64 PRO B CA 1
ATOM 1511 C C . PRO B 1 64 ? 5.074 -19.422 -6.375 1 91.81 64 PRO B C 1
ATOM 1513 O O . PRO B 1 64 ? 5.605 -18.609 -7.145 1 91.81 64 PRO B O 1
ATOM 1516 N N . GLN B 1 65 ? 4.066 -20.234 -6.734 1 92.06 65 GLN B N 1
ATOM 1517 C CA . GLN B 1 65 ? 3.586 -20.188 -8.109 1 92.06 65 GLN B CA 1
ATOM 1518 C C . GLN B 1 65 ? 2.639 -19.016 -8.328 1 92.06 65 GLN B C 1
ATOM 1520 O O . GLN B 1 65 ? 2.375 -18.625 -9.469 1 92.06 65 GLN B O 1
ATOM 1525 N N . MET B 1 66 ? 2.055 -18.516 -7.25 1 94.94 66 MET B N 1
ATOM 1526 C CA . MET B 1 66 ? 1.104 -17.406 -7.309 1 94.94 66 MET B CA 1
ATOM 1527 C C . MET B 1 66 ? 1.345 -16.422 -6.168 1 94.94 66 MET B C 1
ATOM 1529 O O . MET B 1 66 ? 0.486 -16.25 -5.301 1 94.94 66 MET B O 1
ATOM 1533 N N . PRO B 1 67 ? 2.52 -15.805 -6.199 1 96.56 67 PRO B N 1
ATOM 1534 C CA . PRO B 1 67 ? 2.875 -14.906 -5.102 1 96.56 67 PRO B CA 1
ATOM 1535 C C . PRO B 1 67 ? 1.95 -13.695 -5.008 1 96.56 67 PRO B C 1
ATOM 1537 O O . PRO B 1 67 ? 1.374 -13.273 -6.012 1 96.56 67 PRO B O 1
ATOM 1540 N N . THR B 1 68 ? 1.76 -13.18 -3.791 1 98.06 68 THR B N 1
ATOM 1541 C CA . THR B 1 68 ? 1.082 -11.906 -3.568 1 98.06 68 THR B CA 1
ATOM 1542 C C . THR B 1 68 ? 2.092 -10.773 -3.438 1 98.06 68 THR B C 1
ATOM 1544 O O . THR B 1 68 ? 3.248 -11 -3.074 1 98.06 68 THR B O 1
ATOM 1547 N N . ILE B 1 69 ? 1.642 -9.578 -3.785 1 98.69 69 ILE B N 1
ATOM 1548 C CA . ILE B 1 69 ? 2.506 -8.406 -3.703 1 98.69 69 ILE B CA 1
ATOM 1549 C C . ILE B 1 69 ? 1.745 -7.246 -3.064 1 98.69 69 ILE B C 1
ATOM 1551 O O . ILE B 1 69 ? 0.513 -7.215 -3.092 1 98.69 69 ILE B O 1
ATOM 1555 N N . ALA B 1 70 ? 2.428 -6.355 -2.488 1 98.94 70 ALA B N 1
ATOM 1556 C CA . ALA B 1 70 ? 1.953 -5.047 -2.049 1 98.94 70 ALA B CA 1
ATOM 1557 C C . ALA B 1 70 ? 3.004 -3.969 -2.305 1 98.94 70 ALA B C 1
ATOM 1559 O O . ALA B 1 70 ? 4.199 -4.195 -2.104 1 98.94 70 ALA B O 1
ATOM 1560 N N . PHE B 1 71 ? 2.531 -2.803 -2.742 1 98.88 71 PHE B N 1
ATOM 1561 C CA . PHE B 1 71 ? 3.463 -1.696 -2.922 1 98.88 71 PHE B CA 1
ATOM 1562 C C . PHE B 1 71 ? 2.746 -0.357 -2.797 1 98.88 71 PHE B C 1
ATOM 1564 O O . PHE B 1 71 ? 1.516 -0.299 -2.85 1 98.88 71 PHE B O 1
ATOM 1571 N N . CYS B 1 72 ? 3.469 0.678 -2.594 1 98.56 72 CYS B N 1
ATOM 1572 C CA . CYS B 1 72 ? 2.881 2.006 -2.457 1 98.56 72 CYS B CA 1
ATOM 1573 C C . CYS B 1 72 ? 3.686 3.041 -3.232 1 98.56 72 CYS B C 1
ATOM 1575 O O . CYS B 1 72 ? 4.824 2.781 -3.627 1 98.56 72 CYS B O 1
ATOM 1577 N N . ILE B 1 73 ? 3.119 4.105 -3.494 1 98.06 73 ILE B N 1
ATOM 1578 C CA . ILE B 1 73 ? 3.609 5.227 -4.289 1 98.06 73 ILE B CA 1
ATOM 1579 C C . ILE B 1 73 ? 3.223 6.543 -3.613 1 98.06 73 ILE B C 1
ATOM 1581 O O . ILE B 1 73 ? 2.107 6.684 -3.105 1 98.06 73 ILE B O 1
ATOM 1585 N N . SER B 1 74 ? 4.152 7.508 -3.576 1 97.31 74 SER B N 1
ATOM 1586 C CA . SER B 1 74 ? 3.828 8.898 -3.27 1 97.31 74 SER B CA 1
ATOM 1587 C C . SER B 1 74 ? 3.824 9.758 -4.527 1 97.31 74 SER B C 1
ATOM 1589 O O . SER B 1 74 ? 4.801 9.766 -5.285 1 97.31 74 SER B O 1
ATOM 1591 N N . TRP B 1 75 ? 2.668 10.414 -4.672 1 94.94 75 TRP B N 1
ATOM 1592 C CA . TRP B 1 75 ? 2.555 11.305 -5.82 1 94.94 75 TRP B CA 1
ATOM 1593 C C . TRP B 1 75 ? 2.99 12.719 -5.457 1 94.94 75 TRP B C 1
ATOM 1595 O O . TRP B 1 75 ? 2.166 13.539 -5.047 1 94.94 75 TRP B O 1
ATOM 1605 N N . GLY B 1 76 ? 4.27 12.992 -5.441 1 84.75 76 GLY B N 1
ATOM 1606 C CA . GLY B 1 76 ? 4.988 14.148 -4.934 1 84.75 76 GLY B CA 1
ATOM 1607 C C . GLY B 1 76 ? 4.223 15.445 -5.102 1 84.75 76 GLY B C 1
ATOM 1608 O O . GLY B 1 76 ? 3.504 15.867 -4.191 1 84.75 76 GLY B O 1
ATOM 1609 N N . ASN B 1 77 ? 4.082 16 -6.141 1 86.19 77 ASN B N 1
ATOM 1610 C CA . ASN B 1 77 ? 3.549 17.344 -6.309 1 86.19 77 ASN B CA 1
ATOM 1611 C C . ASN B 1 77 ? 2.025 17.359 -6.246 1 86.19 77 ASN B C 1
ATOM 1613 O O . ASN B 1 77 ? 1.409 18.422 -6.16 1 86.19 77 ASN B O 1
ATOM 1617 N N . ILE B 1 78 ? 1.441 16.203 -6.148 1 88.81 78 ILE B N 1
ATOM 1618 C CA . ILE B 1 78 ? -0.014 16.094 -6.125 1 88.81 78 ILE B CA 1
ATOM 1619 C C . ILE B 1 78 ? -0.506 16.078 -4.68 1 88.81 78 ILE B C 1
ATOM 1621 O O . ILE B 1 78 ? -1.604 16.547 -4.387 1 88.81 78 ILE B O 1
ATOM 1625 N N . GLY B 1 79 ? 0.271 15.477 -3.801 1 92.88 79 GLY B N 1
ATOM 1626 C CA . GLY B 1 79 ? -0.099 15.469 -2.395 1 92.88 79 GLY B CA 1
ATOM 1627 C C . GLY B 1 79 ? -0.867 14.227 -1.984 1 92.88 79 GLY B C 1
ATOM 1628 O O . GLY B 1 79 ? -1.5 14.203 -0.926 1 92.88 79 GLY B O 1
ATOM 1629 N N . SER B 1 80 ? -0.878 13.227 -2.859 1 96.31 80 SER B N 1
ATOM 1630 C CA . SER B 1 80 ? -1.599 11.984 -2.6 1 96.31 80 SER B CA 1
ATOM 1631 C C . SER B 1 80 ? -0.644 10.797 -2.531 1 96.31 80 SER B C 1
ATOM 1633 O O . SER B 1 80 ? 0.519 10.906 -2.924 1 96.31 80 SER B O 1
ATOM 1635 N N . CYS B 1 81 ? -1.138 9.734 -1.957 1 97.75 81 CYS B N 1
ATOM 1636 C CA . CYS B 1 81 ? -0.443 8.453 -1.937 1 97.75 81 CYS B CA 1
ATOM 1637 C C . CYS B 1 81 ? -1.353 7.328 -2.426 1 97.75 81 CYS B C 1
ATOM 1639 O O . CYS B 1 81 ? -2.564 7.363 -2.199 1 97.75 81 CYS B O 1
ATOM 1641 N N . SER B 1 82 ? -0.746 6.344 -3.1 1 98.06 82 SER B N 1
ATOM 1642 C CA . SER B 1 82 ? -1.451 5.125 -3.477 1 98.06 82 SER B CA 1
ATOM 1643 C C . SER B 1 82 ? -0.81 3.896 -2.84 1 98.06 82 SER B C 1
ATOM 1645 O O . SER B 1 82 ? 0.398 3.877 -2.594 1 98.06 82 SER B O 1
ATOM 1647 N N . ALA B 1 83 ? -1.633 2.941 -2.604 1 98.88 83 ALA B N 1
ATOM 1648 C CA . ALA B 1 83 ? -1.194 1.616 -2.174 1 98.88 83 ALA B CA 1
ATOM 1649 C C . ALA B 1 83 ? -1.917 0.521 -2.951 1 98.88 83 ALA B C 1
ATOM 1651 O O . ALA B 1 83 ? -3.113 0.635 -3.23 1 98.88 83 ALA B O 1
ATOM 1652 N N . PHE B 1 84 ? -1.169 -0.519 -3.316 1 98.88 84 PHE B N 1
ATOM 1653 C CA . PHE B 1 84 ? -1.668 -1.639 -4.105 1 98.88 84 PHE B CA 1
ATOM 1654 C C . PHE B 1 84 ? -1.443 -2.957 -3.375 1 98.88 84 PHE B C 1
ATOM 1656 O O . PHE B 1 84 ? -0.407 -3.15 -2.736 1 98.88 84 PHE B O 1
ATOM 1663 N N . THR B 1 85 ? -2.387 -3.812 -3.465 1 98.94 85 THR B N 1
ATOM 1664 C CA . THR B 1 85 ? -2.117 -5.238 -3.301 1 98.94 85 THR B CA 1
ATOM 1665 C C . THR B 1 85 ? -2.523 -6.012 -4.551 1 98.94 85 THR B C 1
ATOM 1667 O O . THR B 1 85 ? -3.338 -5.535 -5.348 1 98.94 85 THR B O 1
ATOM 1670 N N . GLY B 1 86 ? -1.878 -7.168 -4.719 1 98.69 86 GLY B N 1
ATOM 1671 C CA . GLY B 1 86 ? -2.225 -7.988 -5.871 1 98.69 86 GLY B CA 1
ATOM 1672 C C . GLY B 1 86 ? -1.675 -9.398 -5.781 1 98.69 86 GLY B C 1
ATOM 1673 O O . GLY B 1 86 ? -1.025 -9.758 -4.797 1 98.69 86 GLY B O 1
ATOM 1674 N N . GLN B 1 87 ? -1.995 -10.094 -6.844 1 98.56 87 GLN B N 1
ATOM 1675 C CA . GLN B 1 87 ? -1.543 -11.477 -6.969 1 98.56 87 GLN B CA 1
ATOM 1676 C C . GLN B 1 87 ? -1.196 -11.812 -8.414 1 98.56 87 GLN B C 1
ATOM 1678 O O . GLN B 1 87 ? -1.903 -11.398 -9.344 1 98.56 87 GLN B O 1
ATOM 1683 N N . TYR B 1 88 ? -0.115 -12.586 -8.516 1 97.75 88 TYR B N 1
ATOM 1684 C CA . TYR B 1 88 ? 0.327 -13.094 -9.812 1 97.75 88 TYR B CA 1
ATOM 1685 C C . TYR B 1 88 ? -0.367 -14.406 -10.148 1 97.75 88 TYR B C 1
ATOM 1687 O O . TYR B 1 88 ? -0.467 -15.297 -9.305 1 97.75 88 TYR B O 1
ATOM 1695 N N . PHE B 1 89 ? -0.842 -14.469 -11.375 1 97.06 89 PHE B N 1
ATOM 1696 C CA . PHE B 1 89 ? -1.36 -15.711 -11.945 1 97.06 89 PHE B CA 1
ATOM 1697 C C . PHE B 1 89 ? -0.717 -15.992 -13.305 1 97.06 89 PHE B C 1
ATOM 1699 O O . PHE B 1 89 ? -0.325 -15.062 -14.016 1 97.06 89 PHE B O 1
ATOM 1706 N N . ASN B 1 90 ? -0.537 -17.219 -13.555 1 94.81 90 ASN B N 1
ATOM 1707 C CA . ASN B 1 90 ? -0.174 -17.703 -14.883 1 94.81 90 ASN B CA 1
ATOM 1708 C C . ASN B 1 90 ? -1.093 -18.828 -15.352 1 94.81 90 ASN B C 1
ATOM 1710 O O . ASN B 1 90 ? -0.902 -19.984 -14.969 1 94.81 90 ASN B O 1
ATOM 1714 N N . GLU B 1 91 ? -2.119 -18.359 -16.031 1 87 91 GLU B N 1
ATOM 1715 C CA . GLU B 1 91 ? -3.043 -19.359 -16.578 1 87 91 GLU B CA 1
ATOM 1716 C C . GLU B 1 91 ? -2.955 -19.422 -18.094 1 87 91 GLU B C 1
ATOM 1718 O O . GLU B 1 91 ? -3.115 -18.406 -18.781 1 87 91 GLU B O 1
ATOM 1723 N N . ASN B 1 92 ? -2.789 -20.625 -18.625 1 89.81 92 ASN B N 1
ATOM 1724 C CA . ASN B 1 92 ? -2.656 -20.859 -20.062 1 89.81 92 ASN B CA 1
ATOM 1725 C C . ASN B 1 92 ? -1.559 -19.984 -20.672 1 89.81 92 ASN B C 1
ATOM 1727 O O . ASN B 1 92 ? -1.772 -19.344 -21.703 1 89.81 92 ASN B O 1
ATOM 1731 N N . ASN B 1 93 ? -0.444 -19.719 -19.922 1 89.38 93 ASN B N 1
ATOM 1732 C CA . ASN B 1 93 ? 0.748 -19.016 -20.359 1 89.38 93 ASN B CA 1
ATOM 1733 C C . ASN B 1 93 ? 0.502 -17.516 -20.453 1 89.38 93 ASN B C 1
ATOM 1735 O O . ASN B 1 93 ? 1.19 -16.797 -21.188 1 89.38 93 ASN B O 1
ATOM 1739 N N . GLN B 1 94 ? -0.55 -17.125 -19.891 1 92.25 94 GLN B N 1
ATOM 1740 C CA . GLN B 1 94 ? -0.784 -15.695 -19.75 1 92.25 94 GLN B CA 1
ATOM 1741 C C . GLN B 1 94 ? -0.52 -15.227 -18.328 1 92.25 94 GLN B C 1
ATOM 1743 O O . GLN B 1 94 ? -1.247 -15.594 -17.406 1 92.25 94 GLN B O 1
ATOM 1748 N N . GLU B 1 95 ? 0.556 -14.422 -18.25 1 95.5 95 GLU B N 1
ATOM 1749 C CA . GLU B 1 95 ? 0.931 -13.875 -16.953 1 95.5 95 GLU B CA 1
ATOM 1750 C C . GLU B 1 95 ? 0.127 -12.617 -16.625 1 95.5 95 GLU B C 1
ATOM 1752 O O . GLU B 1 95 ? 0.076 -11.68 -17.422 1 95.5 95 GLU B O 1
ATOM 1757 N N . VAL B 1 96 ? -0.469 -12.609 -15.453 1 97.31 96 VAL B N 1
ATOM 1758 C CA . VAL B 1 96 ? -1.284 -11.469 -15.047 1 97.31 96 VAL B CA 1
ATOM 1759 C C . VAL B 1 96 ? -1.041 -11.164 -13.57 1 97.31 96 VAL B C 1
ATOM 1761 O O . VAL B 1 96 ? -0.824 -12.07 -12.773 1 97.31 96 VAL B O 1
ATOM 1764 N N . ILE B 1 97 ? -0.941 -9.922 -13.289 1 98 97 ILE B N 1
ATOM 1765 C CA . ILE B 1 97 ? -1.022 -9.461 -11.906 1 98 97 ILE B CA 1
ATOM 1766 C C . ILE B 1 97 ? -2.332 -8.711 -11.695 1 98 97 ILE B C 1
ATOM 1768 O O . ILE B 1 97 ? -2.527 -7.621 -12.242 1 98 97 ILE B O 1
ATOM 1772 N N . LYS B 1 98 ? -3.23 -9.289 -10.945 1 98.5 98 LYS B N 1
ATOM 1773 C CA . LYS B 1 98 ? -4.477 -8.625 -10.57 1 98.5 98 LYS B CA 1
ATOM 1774 C C . LYS B 1 98 ? -4.301 -7.793 -9.305 1 98.5 98 LYS B C 1
ATOM 1776 O O . LYS B 1 98 ? -3.857 -8.305 -8.273 1 98.5 98 LYS B O 1
ATOM 1781 N N . THR B 1 99 ? -4.652 -6.512 -9.414 1 98.62 99 THR B N 1
ATOM 1782 C CA . THR B 1 99 ? -4.395 -5.652 -8.258 1 98.62 99 THR B CA 1
ATOM 1783 C C . THR B 1 99 ? -5.656 -4.902 -7.855 1 98.62 99 THR B C 1
ATOM 1785 O O . THR B 1 99 ? -6.559 -4.703 -8.672 1 98.62 99 THR B O 1
ATOM 1788 N N . THR B 1 100 ? -5.754 -4.559 -6.613 1 98.75 100 THR B N 1
ATOM 1789 C CA . THR B 1 100 ? -6.633 -3.555 -6.02 1 98.75 100 THR B CA 1
ATOM 1790 C C . THR B 1 100 ? -5.816 -2.408 -5.426 1 98.75 100 THR B C 1
ATOM 1792 O O . THR B 1 100 ? -4.766 -2.633 -4.828 1 98.75 100 THR B O 1
ATOM 1795 N N . TRP B 1 101 ? -6.348 -1.182 -5.633 1 98.56 101 TRP B N 1
ATOM 1796 C CA . TRP B 1 101 ? -5.594 -0.045 -5.117 1 98.56 101 TRP B CA 1
ATOM 1797 C C . TRP B 1 101 ? -6.496 0.89 -4.32 1 98.56 101 TRP B C 1
ATOM 1799 O O . TRP B 1 101 ? -7.715 0.89 -4.504 1 98.56 101 TRP B O 1
ATOM 1809 N N . ILE B 1 102 ? -5.859 1.615 -3.404 1 98.62 102 ILE B N 1
ATOM 1810 C CA . ILE B 1 102 ? -6.441 2.734 -2.672 1 98.62 102 ILE B CA 1
ATOM 1811 C C . ILE B 1 102 ? -5.602 3.99 -2.891 1 98.62 102 ILE B C 1
ATOM 1813 O O . ILE B 1 102 ? -4.371 3.939 -2.828 1 98.62 102 ILE B O 1
ATOM 1817 N N . LEU B 1 103 ? -6.293 5.023 -3.246 1 98 103 LEU B N 1
ATOM 1818 C CA . LEU B 1 103 ? -5.699 6.344 -3.41 1 98 103 LEU B CA 1
ATOM 1819 C C . LEU B 1 103 ? -6.199 7.305 -2.336 1 98 103 LEU B C 1
ATOM 1821 O O . LEU B 1 103 ? -7.41 7.48 -2.17 1 98 103 LEU B O 1
ATOM 1825 N N . ARG B 1 104 ? -5.254 7.879 -1.585 1 98.31 104 ARG B N 1
ATOM 1826 C CA . ARG B 1 104 ? -5.613 8.867 -0.574 1 98.31 104 ARG B CA 1
ATOM 1827 C C . ARG B 1 104 ? -5.148 10.266 -0.984 1 98.31 104 ARG B C 1
ATOM 1829 O O . ARG B 1 104 ? -3.949 10.516 -1.096 1 98.31 104 ARG B O 1
ATOM 1836 N N . SER B 1 105 ? -6.07 11.133 -1.217 1 96.69 105 SER B N 1
ATOM 1837 C CA . SER B 1 105 ? -5.777 12.555 -1.38 1 96.69 105 SER B CA 1
ATOM 1838 C C . SER B 1 105 ? -5.816 13.289 -0.042 1 96.69 105 SER B C 1
ATOM 1840 O O . SER B 1 105 ? -6.52 12.867 0.88 1 96.69 105 SER B O 1
ATOM 1842 N N . SER B 1 106 ? -5.086 14.352 0.054 1 95.56 106 SER B N 1
ATOM 1843 C CA . SER B 1 106 ? -5.121 15.148 1.272 1 95.56 106 SER B CA 1
ATOM 1844 C C . SER B 1 106 ? -6.414 15.953 1.364 1 95.56 106 SER B C 1
ATOM 1846 O O . SER B 1 106 ? -6.816 16.609 0.398 1 95.56 106 SER B O 1
ATOM 1848 N N . GLU B 1 107 ? -7.094 15.789 2.449 1 97.06 107 GLU B N 1
ATOM 1849 C CA . GLU B 1 107 ? -8.281 16.578 2.754 1 97.06 107 GLU B CA 1
ATOM 1850 C C . GLU B 1 107 ? -7.98 17.656 3.781 1 97.06 107 GLU B C 1
ATOM 1852 O O . GLU B 1 107 ? -7.191 17.453 4.703 1 97.06 107 GLU B O 1
ATOM 1857 N N . PRO B 1 108 ? -8.625 18.797 3.654 1 95.12 108 PRO B N 1
ATOM 1858 C CA . PRO B 1 108 ? -8.25 19.938 4.492 1 95.12 108 PRO B CA 1
ATOM 1859 C C . PRO B 1 108 ? -8.758 19.812 5.926 1 95.12 108 PRO B C 1
ATOM 1861 O O . PRO B 1 108 ? -8.383 20.609 6.789 1 95.12 108 PRO B O 1
ATOM 1864 N N . SER B 1 109 ? -9.695 18.844 6.164 1 94.19 109 SER B N 1
ATOM 1865 C CA . SER B 1 109 ? -10.219 18.656 7.512 1 94.19 109 SER B CA 1
ATOM 1866 C C . SER B 1 109 ? -10.797 17.266 7.695 1 94.19 109 SER B C 1
ATOM 1868 O O . SER B 1 109 ? -11.023 16.547 6.715 1 94.19 109 SER B O 1
ATOM 1870 N N . LEU B 1 110 ? -11.039 16.922 8.969 1 93.5 110 LEU B N 1
ATOM 1871 C CA . LEU B 1 110 ? -11.672 15.648 9.289 1 93.5 110 LEU B CA 1
ATOM 1872 C C . LEU B 1 110 ? -13.07 15.57 8.695 1 93.5 110 LEU B C 1
ATOM 1874 O O . LEU B 1 110 ? -13.531 14.5 8.305 1 93.5 110 LEU B O 1
ATOM 1878 N N . GLY B 1 111 ? -13.68 16.688 8.664 1 93.81 111 GLY B N 1
ATOM 1879 C CA . GLY B 1 111 ? -15.023 16.734 8.109 1 93.81 111 GLY B CA 1
ATOM 1880 C C . GLY B 1 111 ? -15.07 16.312 6.652 1 93.81 111 GLY B C 1
ATOM 1881 O O . GLY B 1 111 ? -16.094 15.812 6.18 1 93.81 111 GLY B O 1
ATOM 1882 N N . GLN B 1 112 ? -14.047 16.484 5.934 1 95.81 112 GLN B N 1
ATOM 1883 C CA . GLN B 1 112 ? -13.992 16.156 4.512 1 95.81 112 GLN B CA 1
ATOM 1884 C C . GLN B 1 112 ? -13.266 14.836 4.273 1 95.81 112 GLN B C 1
ATOM 1886 O O . GLN B 1 112 ? -12.992 14.477 3.127 1 95.81 112 GLN B O 1
ATOM 1891 N N . ASP B 1 113 ? -12.977 14.188 5.359 1 95.75 113 ASP B N 1
ATOM 1892 C CA . ASP B 1 113 ? -12.234 12.938 5.281 1 95.75 113 ASP B CA 1
ATOM 1893 C C . ASP B 1 113 ? -12.953 11.922 4.402 1 95.75 113 ASP B C 1
ATOM 1895 O O . ASP B 1 113 ? -12.312 11.141 3.697 1 95.75 113 ASP B O 1
ATOM 1899 N N . TRP B 1 114 ? -14.281 11.922 4.328 1 94.19 114 TRP B N 1
ATOM 1900 C CA . TRP B 1 114 ? -15.109 10.883 3.717 1 94.19 114 TRP B CA 1
ATOM 1901 C C . TRP B 1 114 ? -14.859 10.805 2.213 1 94.19 114 TRP B C 1
ATOM 1903 O O . TRP B 1 114 ? -15.086 9.766 1.594 1 94.19 114 TRP B O 1
ATOM 1913 N N . GLU B 1 115 ? -14.336 11.859 1.636 1 95.56 115 GLU B N 1
ATOM 1914 C CA . GLU B 1 115 ? -14.172 11.859 0.185 1 95.56 115 GLU B CA 1
ATOM 1915 C C . GLU B 1 115 ? -12.711 11.688 -0.208 1 95.56 115 GLU B C 1
ATOM 1917 O O . GLU B 1 115 ? -12.359 11.789 -1.387 1 95.56 115 GLU B O 1
ATOM 1922 N N . GLY B 1 116 ? -11.797 11.484 0.688 1 97.31 116 GLY B N 1
ATOM 1923 C CA . GLY B 1 116 ? -10.359 11.562 0.449 1 97.31 116 GLY B CA 1
ATOM 1924 C C . GLY B 1 116 ? -9.781 10.266 -0.095 1 97.31 116 GLY B C 1
ATOM 1925 O O . GLY B 1 116 ? -8.648 10.25 -0.589 1 97.31 116 GLY B O 1
ATOM 1926 N N . THR B 1 117 ? -10.555 9.148 -0.002 1 98.06 117 THR B N 1
ATOM 1927 C CA . THR B 1 117 ? -10.008 7.852 -0.404 1 98.06 117 THR B CA 1
ATOM 1928 C C . THR B 1 117 ? -10.797 7.273 -1.574 1 98.06 117 THR B C 1
ATOM 1930 O O . THR B 1 117 ? -12.031 7.188 -1.519 1 98.06 117 THR B O 1
ATOM 1933 N N . ARG B 1 118 ? -10.125 6.93 -2.635 1 97.25 118 ARG B N 1
ATOM 1934 C CA . ARG B 1 118 ? -10.688 6.215 -3.777 1 97.25 118 ARG B CA 1
ATOM 1935 C C . ARG B 1 118 ? -10.133 4.797 -3.863 1 97.25 118 ARG B C 1
ATOM 1937 O O . ARG B 1 118 ? -9 4.543 -3.441 1 97.25 118 ARG B O 1
ATOM 1944 N N . VAL B 1 119 ? -10.938 3.951 -4.359 1 97.88 119 VAL B N 1
ATOM 1945 C CA . VAL B 1 119 ? -10.555 2.549 -4.488 1 97.88 119 VAL B CA 1
ATOM 1946 C C . VAL B 1 119 ? -10.82 2.07 -5.914 1 97.88 119 VAL B C 1
ATOM 1948 O O . VAL B 1 119 ? -11.773 2.512 -6.555 1 97.88 119 VAL B O 1
ATOM 1951 N N . GLY B 1 120 ? -9.953 1.236 -6.434 1 97.38 120 GLY B N 1
ATOM 1952 C CA . GLY B 1 120 ? -10.141 0.651 -7.75 1 97.38 120 GLY B CA 1
ATOM 1953 C C . GLY B 1 120 ? -9.336 -0.615 -7.965 1 97.38 120 GLY B C 1
ATOM 1954 O O . GLY B 1 120 ? -8.75 -1.149 -7.02 1 97.38 120 GLY B O 1
ATOM 1955 N N . THR B 1 121 ? -9.469 -1.141 -9.164 1 98.06 121 THR B N 1
ATOM 1956 C CA . THR B 1 121 ? -8.719 -2.334 -9.555 1 98.06 121 THR B CA 1
ATOM 1957 C C . THR B 1 121 ? -7.973 -2.102 -10.867 1 98.06 121 THR B C 1
ATOM 1959 O O . THR B 1 121 ? -8.367 -1.256 -11.672 1 98.06 121 THR B O 1
ATOM 1962 N N . ASP B 1 122 ? -6.879 -2.764 -11 1 97.44 122 ASP B N 1
ATOM 1963 C CA . ASP B 1 122 ? -6.117 -2.799 -12.25 1 97.44 122 ASP B CA 1
ATOM 1964 C C . ASP B 1 122 ? -5.625 -4.211 -12.547 1 97.44 122 ASP B C 1
ATOM 1966 O O . ASP B 1 122 ? -5.305 -4.973 -11.633 1 97.44 122 ASP B O 1
ATOM 1970 N N . ILE B 1 123 ? -5.582 -4.496 -13.805 1 97.94 123 ILE B N 1
ATOM 1971 C CA . ILE B 1 123 ? -4.969 -5.73 -14.289 1 97.94 123 ILE B CA 1
ATOM 1972 C C . ILE B 1 123 ? -3.703 -5.398 -15.078 1 97.94 123 ILE B C 1
ATOM 1974 O O . ILE B 1 123 ? -3.746 -4.621 -16.031 1 97.94 123 ILE B O 1
ATOM 1978 N N . PHE B 1 124 ? -2.625 -5.984 -14.664 1 97.88 124 PHE B N 1
ATOM 1979 C CA . PHE B 1 124 ? -1.354 -5.754 -15.336 1 97.88 124 PHE B CA 1
ATOM 1980 C C . PHE B 1 124 ? -0.943 -6.977 -16.156 1 97.88 124 PHE B C 1
ATOM 1982 O O . PHE B 1 124 ? -1.021 -8.109 -15.664 1 97.88 124 PHE B O 1
ATOM 1989 N N . LEU B 1 125 ? -0.525 -6.699 -17.297 1 97.44 125 LEU B N 1
ATOM 1990 C CA . LEU B 1 125 ? 0.031 -7.723 -18.188 1 97.44 125 LEU B CA 1
ATOM 1991 C C . LEU B 1 125 ? 1.516 -7.477 -18.422 1 97.44 125 LEU B C 1
ATOM 1993 O O . LEU B 1 125 ? 1.954 -6.324 -18.5 1 97.44 125 LEU B O 1
ATOM 1997 N N . ARG B 1 126 ? 2.191 -8.57 -18.531 1 96.62 126 ARG B N 1
ATOM 1998 C CA . ARG B 1 126 ? 3.619 -8.461 -18.828 1 96.62 126 ARG B CA 1
ATOM 1999 C C . ARG B 1 126 ? 3.855 -7.773 -20.156 1 96.62 126 ARG B C 1
ATOM 2001 O O . ARG B 1 126 ? 3.191 -8.086 -21.156 1 96.62 126 ARG B O 1
ATOM 2008 N N . VAL B 1 127 ? 4.785 -6.746 -20.094 1 94.44 127 VAL B N 1
ATOM 2009 C CA . VAL B 1 127 ? 5.18 -6.098 -21.328 1 94.44 127 VAL B CA 1
ATOM 2010 C C . VAL B 1 127 ? 6.312 -6.879 -21.984 1 94.44 127 VAL B C 1
ATOM 2012 O O . VAL B 1 127 ? 7.32 -7.18 -21.344 1 94.44 127 VAL B O 1
ATOM 2015 N N . ALA B 1 128 ? 6.074 -7.43 -23.125 1 78.56 128 ALA B N 1
ATOM 2016 C CA . ALA B 1 128 ? 7.051 -8.211 -23.891 1 78.56 128 ALA B CA 1
ATOM 2017 C C . ALA B 1 128 ? 8.375 -7.461 -24.016 1 78.56 128 ALA B C 1
ATOM 2019 O O . ALA B 1 128 ? 8.391 -6.234 -24.141 1 78.56 128 ALA B O 1
ATOM 2020 N N . LYS B 1 129 ? 9.547 -8.211 -23.688 1 61.16 129 LYS B N 1
ATOM 2021 C CA . LYS B 1 129 ? 10.891 -7.688 -23.906 1 61.16 129 LYS B CA 1
ATOM 2022 C C . LYS B 1 129 ? 11.133 -7.418 -25.391 1 61.16 129 LYS B C 1
ATOM 2024 O O . LYS B 1 129 ? 10.555 -8.094 -26.25 1 61.16 129 LYS B O 1
#

Solvent-accessible surface area (backbone atoms only — not comparable to full-atom values): 12929 Å² total; per-residue (Å²): 116,73,71,42,60,58,54,42,73,69,36,43,46,30,33,33,89,78,64,25,37,34,38,41,43,48,44,63,86,72,38,37,29,37,41,37,37,36,33,56,65,28,100,42,89,79,40,70,53,68,42,76,33,60,32,34,28,26,40,24,60,68,44,69,84,34,29,17,31,14,30,16,33,41,43,61,96,76,19,25,16,30,14,26,25,29,37,40,43,68,59,96,86,42,55,35,36,47,32,41,36,38,36,24,45,63,48,98,43,79,89,47,46,85,74,24,63,47,75,53,72,49,51,29,32,70,51,82,132,119,72,68,42,60,58,54,41,72,69,37,43,44,30,34,32,89,75,63,25,37,34,38,41,42,47,43,61,86,72,40,36,29,37,40,37,38,37,34,55,65,28,101,41,91,80,40,69,53,67,41,77,33,60,32,34,26,25,40,25,59,69,44,70,85,33,28,17,30,14,30,18,33,39,42,60,95,76,19,24,16,30,16,27,22,27,37,39,43,66,59,96,86,43,55,35,38,46,33,41,36,38,36,24,46,63,47,96,42,79,87,49,45,85,73,23,62,47,74,52,72,48,51,27,32,69,51,82,131